Protein AF-A0A538AKN8-F1 (afdb_monomer_lite)

Foldseek 3Di:
DDQDALLVLLLQLLCLLLCLLPVLVVPDDPVSLVSLLCSLVSNLVSLVSNLRNLVFDPVLVVLLVQLSCLQNVLSVQQSVLVVVCVVVDDDPSNVVSCCSRQPVSLQSNVSSNLSSLVSSVNSCPDAHDHDPVSLVSSLCSLLVSLLQSCLQSVNLVVLVVSLVVLVVVCVVPVRSSSVSSNSSSVSSNV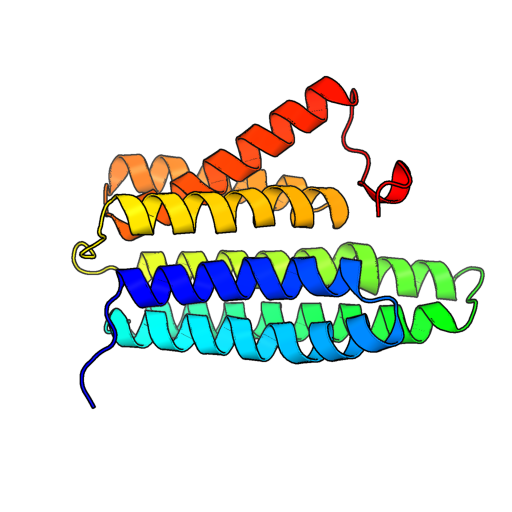SQVVVCVVVVHRHHCVNVVND

Secondary structure (DSSP, 8-state):
-PPPPHHHHHHHHHHHHHHHHHHGGGT-HHHHHHHHHHHHHHHHHHHHHHHHHTT--HHHHHHHHHHHHHHHHHHHHHHHHHHHHTTT--HHHHHHHHIIIIIIIHHHHHHHHHHHHHHHHHH-SS-----HHHHHHHHHHHHHHHHHHHHHTT-HHHHHHHHHHHHHHHHHH--HHHHHHHHHHHHHHHHHHHHHHHHTS---TGGGT--

Structure (mmCIF, N/CA/C/O backbone):
data_AF-A0A538AKN8-F1
#
_entry.id   AF-A0A538AKN8-F1
#
loop_
_atom_site.group_PDB
_atom_site.id
_atom_site.type_symbol
_atom_site.label_atom_id
_atom_site.label_alt_id
_atom_site.label_comp_id
_atom_site.label_asym_id
_atom_site.label_entity_id
_atom_site.label_seq_id
_atom_site.pdbx_PDB_ins_code
_atom_site.Cartn_x
_atom_site.Cartn_y
_atom_site.Cartn_z
_atom_site.occupancy
_atom_site.B_iso_or_equiv
_atom_site.auth_seq_id
_atom_site.auth_comp_id
_atom_site.auth_asym_id
_atom_site.auth_atom_id
_atom_site.pdbx_PDB_model_num
ATOM 1 N N . MET A 1 1 ? -19.190 -19.098 13.844 1.00 57.31 1 MET A N 1
ATOM 2 C CA . MET A 1 1 ? -17.746 -18.782 13.951 1.00 57.31 1 MET A CA 1
ATOM 3 C C . MET A 1 1 ? -17.605 -17.434 14.648 1.00 57.31 1 MET A C 1
ATOM 5 O O . MET A 1 1 ? -18.437 -16.571 14.401 1.00 57.31 1 MET A O 1
ATOM 9 N N . GLY A 1 2 ? -16.649 -17.273 15.569 1.00 74.38 2 GLY A N 1
ATOM 10 C CA . GLY A 1 2 ? -16.423 -15.996 16.265 1.00 74.38 2 GLY A CA 1
ATOM 11 C C . GLY A 1 2 ? -15.857 -14.922 15.329 1.00 74.38 2 GLY A C 1
ATOM 12 O O . GLY A 1 2 ? -15.242 -15.261 14.319 1.00 74.38 2 GLY A O 1
ATOM 13 N N . ARG A 1 3 ? -16.069 -13.637 15.646 1.00 78.62 3 ARG A N 1
ATOM 14 C CA . ARG A 1 3 ? -15.478 -12.528 14.876 1.00 78.62 3 ARG A CA 1
ATOM 15 C C . ARG A 1 3 ? -13.941 -12.559 14.988 1.00 78.62 3 ARG A C 1
ATOM 17 O O . ARG A 1 3 ? -13.443 -12.819 16.086 1.00 78.62 3 ARG A O 1
ATOM 24 N N . PRO A 1 4 ? -13.193 -12.289 13.900 1.00 84.81 4 PRO A N 1
ATOM 25 C CA . PRO A 1 4 ? -11.739 -12.175 13.961 1.00 84.81 4 PRO A CA 1
ATOM 26 C C . PRO A 1 4 ? -11.311 -11.017 14.871 1.00 84.81 4 PRO A C 1
ATOM 28 O O . PRO A 1 4 ? -12.026 -10.025 15.009 1.00 84.81 4 PRO A O 1
ATOM 31 N N . SER A 1 5 ? -10.127 -11.126 15.472 1.00 93.75 5 SER A N 1
ATOM 32 C CA . SER A 1 5 ? -9.526 -10.023 16.230 1.00 93.75 5 SER A CA 1
ATOM 33 C C . SER A 1 5 ? -8.961 -8.973 15.272 1.00 93.75 5 SER A C 1
ATOM 35 O O . SER A 1 5 ? -8.243 -9.340 14.344 1.00 93.75 5 SER A O 1
ATOM 37 N N . THR A 1 6 ? -9.253 -7.687 15.492 1.00 95.50 6 THR A N 1
ATOM 38 C CA . THR A 1 6 ? -8.818 -6.586 14.609 1.00 95.50 6 THR A CA 1
ATOM 39 C C . THR A 1 6 ? -7.299 -6.513 14.466 1.00 95.50 6 THR A C 1
ATOM 41 O O . THR A 1 6 ? -6.801 -6.353 13.360 1.00 95.50 6 THR A O 1
ATOM 44 N N . ASP A 1 7 ? -6.556 -6.674 15.561 1.00 95.75 7 ASP A N 1
ATOM 45 C CA . ASP A 1 7 ? -5.088 -6.659 15.558 1.00 95.75 7 ASP A CA 1
ATOM 46 C C . ASP A 1 7 ? -4.475 -7.826 14.773 1.00 95.75 7 ASP A C 1
ATOM 48 O O . ASP A 1 7 ? -3.552 -7.626 13.990 1.00 95.75 7 ASP A O 1
ATOM 52 N N . ARG A 1 8 ? -5.019 -9.037 14.921 1.00 96.81 8 ARG A N 1
ATOM 53 C CA . ARG A 1 8 ? -4.598 -10.214 14.149 1.00 96.81 8 ARG A CA 1
ATOM 54 C C . ARG A 1 8 ? -4.973 -10.096 12.678 1.00 96.81 8 ARG A C 1
ATOM 56 O O . ARG A 1 8 ? -4.204 -10.540 11.838 1.00 96.81 8 ARG A O 1
ATOM 63 N N . ALA A 1 9 ? -6.135 -9.523 12.370 1.00 97.62 9 ALA A N 1
ATOM 64 C CA . ALA A 1 9 ? -6.560 -9.293 10.994 1.00 97.62 9 ALA A CA 1
ATOM 65 C C . ALA A 1 9 ? -5.691 -8.226 10.308 1.00 97.62 9 ALA A C 1
ATOM 67 O O . ALA A 1 9 ? -5.293 -8.424 9.165 1.00 97.62 9 ALA A O 1
ATOM 68 N N . LEU A 1 10 ? -5.329 -7.151 11.019 1.00 98.44 10 LEU A N 1
ATOM 69 C CA . LEU A 1 10 ? -4.370 -6.155 10.536 1.00 98.44 10 LEU A CA 1
ATOM 70 C C . LEU A 1 10 ? -2.991 -6.776 10.301 1.00 98.44 10 LEU A C 1
ATOM 72 O O . LEU A 1 10 ? -2.414 -6.565 9.240 1.00 98.44 10 LEU A O 1
ATOM 76 N N . LEU A 1 11 ? -2.493 -7.576 11.249 1.00 98.44 11 LEU A N 1
ATOM 77 C CA . LEU A 1 11 ? -1.220 -8.273 11.077 1.00 98.44 11 LEU A CA 1
ATOM 78 C C . LEU A 1 11 ? -1.268 -9.240 9.887 1.00 98.44 11 LEU A C 1
ATOM 80 O O . LEU A 1 11 ? -0.321 -9.291 9.114 1.00 98.44 11 LEU A O 1
ATOM 84 N N . ALA A 1 12 ? -2.355 -9.999 9.726 1.00 98.38 12 ALA A N 1
ATOM 85 C CA . ALA A 1 12 ? -2.516 -10.917 8.601 1.00 98.38 12 ALA A CA 1
ATOM 86 C C . ALA A 1 12 ? -2.528 -10.174 7.258 1.00 98.38 12 ALA A C 1
ATOM 88 O O . ALA A 1 12 ? -1.900 -10.634 6.311 1.00 98.38 12 ALA A O 1
ATOM 89 N N . PHE A 1 13 ? -3.187 -9.014 7.189 1.00 98.75 13 PHE A N 1
ATOM 90 C CA . PHE A 1 13 ? -3.142 -8.140 6.018 1.00 98.75 13 PHE A CA 1
ATOM 91 C C . PHE A 1 13 ? -1.724 -7.618 5.749 1.00 98.75 13 PHE A C 1
ATOM 93 O O . PHE A 1 13 ? -1.230 -7.757 4.637 1.00 98.75 13 PHE A O 1
ATOM 100 N N . ALA A 1 14 ? -1.039 -7.090 6.766 1.00 98.75 14 ALA A N 1
ATOM 101 C CA . ALA A 1 14 ? 0.331 -6.596 6.637 1.00 98.75 14 ALA A CA 1
ATOM 102 C C . ALA A 1 14 ? 1.311 -7.695 6.194 1.00 98.75 14 ALA A C 1
ATOM 104 O O . ALA A 1 14 ? 2.154 -7.465 5.332 1.00 98.75 14 ALA A O 1
ATOM 105 N N . ALA A 1 15 ? 1.169 -8.903 6.743 1.00 98.62 15 ALA A N 1
ATOM 106 C CA . ALA A 1 15 ? 1.965 -10.060 6.360 1.00 98.62 15 ALA A CA 1
ATOM 107 C C . ALA A 1 15 ? 1.652 -10.528 4.933 1.00 98.62 15 ALA A C 1
ATOM 109 O O . ALA A 1 15 ? 2.576 -10.870 4.205 1.00 98.62 15 ALA A O 1
ATOM 110 N N . ALA A 1 16 ? 0.379 -10.523 4.521 1.00 98.31 16 ALA A N 1
ATOM 111 C CA . ALA A 1 16 ? -0.011 -10.829 3.147 1.00 98.31 16 ALA A CA 1
ATOM 112 C C . ALA A 1 16 ? 0.634 -9.846 2.162 1.00 98.31 16 ALA A C 1
ATOM 114 O O . ALA A 1 16 ? 1.261 -10.282 1.206 1.00 98.31 16 ALA A O 1
ATOM 115 N N . VAL A 1 17 ? 0.544 -8.542 2.439 1.00 98.38 17 VAL A N 1
ATOM 116 C CA . VAL A 1 17 ? 1.175 -7.498 1.622 1.00 98.38 17 VAL A CA 1
ATOM 117 C C . VAL A 1 17 ? 2.691 -7.703 1.556 1.00 98.38 17 VAL A C 1
ATOM 119 O O . VAL A 1 17 ? 3.227 -7.813 0.459 1.00 98.38 17 VAL A O 1
ATOM 122 N N . LEU A 1 18 ? 3.373 -7.848 2.695 1.00 97.94 18 LEU A N 1
ATOM 123 C CA . LEU A 1 18 ? 4.826 -8.042 2.717 1.00 97.94 18 LEU A CA 1
ATOM 124 C C . LEU A 1 18 ? 5.253 -9.290 1.934 1.00 97.94 18 LEU A C 1
ATOM 126 O O . LEU A 1 18 ? 6.118 -9.214 1.072 1.00 97.94 18 LEU A O 1
ATOM 130 N N . VAL A 1 19 ? 4.658 -10.447 2.240 1.00 96.50 19 VAL A N 1
ATOM 131 C CA . VAL A 1 19 ? 5.068 -11.726 1.646 1.00 96.50 19 VAL A CA 1
ATOM 132 C C . VAL A 1 19 ? 4.824 -11.720 0.144 1.00 96.50 19 VAL A C 1
ATOM 134 O O . VAL A 1 19 ? 5.726 -12.057 -0.613 1.00 96.50 19 VAL A O 1
ATOM 137 N N . PHE A 1 20 ? 3.635 -11.326 -0.303 1.00 95.62 20 PHE A N 1
ATOM 138 C CA . PHE A 1 20 ? 3.275 -11.487 -1.708 1.00 95.62 20 PHE A CA 1
ATOM 139 C C . PHE A 1 20 ? 3.959 -10.481 -2.637 1.00 95.62 20 PHE A C 1
ATOM 141 O O . PHE A 1 20 ? 4.227 -10.847 -3.768 1.00 95.62 20 PHE A O 1
ATOM 148 N N . HIS A 1 21 ? 4.349 -9.292 -2.163 1.00 94.19 21 HIS A N 1
ATOM 149 C CA . HIS A 1 21 ? 5.117 -8.348 -2.995 1.00 94.19 21 HIS A CA 1
ATOM 150 C C . HIS A 1 21 ? 6.636 -8.563 -2.928 1.00 94.19 21 HIS A C 1
ATOM 152 O O . HIS A 1 21 ? 7.363 -7.975 -3.714 1.00 94.19 21 HIS A O 1
ATOM 158 N N . HIS A 1 22 ? 7.146 -9.337 -1.961 1.00 93.31 22 HIS A N 1
ATOM 159 C CA . HIS A 1 22 ? 8.594 -9.566 -1.821 1.00 93.31 22 HIS A CA 1
ATOM 160 C C . HIS A 1 22 ? 9.023 -10.973 -2.220 1.00 93.31 22 HIS A C 1
ATOM 162 O O . HIS A 1 22 ? 10.193 -11.194 -2.499 1.00 93.31 22 HIS A O 1
ATOM 168 N N . VAL A 1 23 ? 8.128 -11.962 -2.194 1.00 90.31 23 VAL A N 1
ATOM 169 C CA . VAL A 1 23 ? 8.487 -13.319 -2.625 1.00 90.31 23 VAL A CA 1
ATOM 170 C C . VAL A 1 23 ? 8.565 -13.399 -4.149 1.00 90.31 23 VAL A C 1
ATOM 172 O O . VAL A 1 23 ? 9.392 -14.150 -4.658 1.00 90.31 23 VAL A O 1
ATOM 175 N N . THR A 1 24 ? 7.770 -12.613 -4.876 1.00 84.81 24 THR A N 1
ATOM 176 C CA . THR A 1 24 ? 7.762 -12.584 -6.349 1.00 84.81 24 THR A CA 1
ATOM 177 C C . THR A 1 24 ? 9.152 -12.270 -6.894 1.00 84.81 24 THR A C 1
ATOM 179 O O . THR A 1 24 ? 9.730 -13.106 -7.593 1.00 84.81 24 THR A O 1
ATOM 182 N N . SER A 1 25 ? 9.774 -11.193 -6.407 1.00 81.25 25 SER A N 1
ATOM 183 C CA . SER A 1 25 ? 11.147 -10.788 -6.753 1.00 81.25 25 SER A CA 1
ATOM 184 C C . SER A 1 25 ? 12.243 -11.796 -6.369 1.00 81.25 25 SER A C 1
ATOM 186 O O . SER A 1 25 ? 13.371 -11.697 -6.841 1.00 81.25 25 SER A O 1
ATOM 188 N N . LEU A 1 26 ? 11.938 -12.807 -5.547 1.00 84.94 26 LEU A N 1
ATOM 189 C CA . LEU A 1 26 ? 12.895 -13.833 -5.109 1.00 84.94 26 LEU A CA 1
ATOM 190 C C . LEU A 1 26 ? 12.752 -15.173 -5.844 1.00 84.94 26 LEU A C 1
ATOM 192 O O . LEU A 1 26 ? 13.532 -16.092 -5.584 1.00 84.94 26 LEU A O 1
ATOM 196 N N . THR A 1 27 ? 11.747 -15.329 -6.710 1.00 84.50 27 THR A N 1
ATOM 197 C CA . THR A 1 27 ? 11.370 -16.644 -7.265 1.00 84.50 27 THR A CA 1
ATOM 198 C C . THR A 1 27 ? 11.609 -16.806 -8.768 1.00 84.50 27 THR A C 1
ATOM 200 O O . THR A 1 27 ? 11.482 -17.924 -9.272 1.00 84.50 27 THR A O 1
ATOM 203 N N . GLY A 1 28 ? 12.059 -15.748 -9.452 1.00 80.25 28 GLY A N 1
ATOM 204 C CA . GLY A 1 28 ? 12.294 -15.726 -10.900 1.00 80.25 28 GLY A CA 1
ATOM 205 C C . GLY A 1 28 ? 10.997 -15.732 -11.715 1.00 80.25 28 GLY A C 1
ATOM 206 O O . GLY A 1 28 ? 9.945 -16.092 -11.196 1.00 80.25 28 GLY A O 1
ATOM 207 N N . ASP A 1 29 ? 11.085 -15.378 -12.997 1.00 79.38 29 ASP A N 1
ATOM 208 C CA . ASP A 1 29 ? 9.951 -14.948 -13.834 1.00 79.38 29 ASP A CA 1
ATOM 209 C C . ASP A 1 29 ? 8.734 -15.887 -13.757 1.00 79.38 29 ASP A C 1
ATOM 211 O O . ASP A 1 29 ? 7.651 -15.494 -13.340 1.00 79.38 29 ASP A O 1
ATOM 215 N N . THR A 1 30 ? 8.910 -17.184 -14.040 1.00 82.44 30 THR A N 1
ATOM 216 C CA . THR A 1 30 ? 7.768 -18.115 -14.109 1.00 82.44 30 THR A CA 1
ATOM 217 C C . THR A 1 30 ? 7.073 -18.337 -12.766 1.00 82.44 30 THR A C 1
ATOM 219 O O . THR A 1 30 ? 5.859 -18.516 -12.729 1.00 82.44 30 THR A O 1
ATOM 222 N N . ALA A 1 31 ? 7.817 -18.415 -11.660 1.00 86.50 31 ALA A N 1
ATOM 223 C CA . ALA A 1 31 ? 7.203 -18.597 -10.345 1.00 86.50 31 ALA A CA 1
ATOM 224 C C . ALA A 1 31 ? 6.673 -17.265 -9.794 1.00 86.50 31 ALA A C 1
ATOM 226 O O . ALA A 1 31 ? 5.622 -17.274 -9.154 1.00 86.50 31 ALA A O 1
ATOM 227 N N . GLY A 1 32 ? 7.353 -16.157 -10.104 1.00 86.25 32 GLY A N 1
ATOM 228 C CA . GLY A 1 32 ? 6.922 -14.790 -9.835 1.00 86.25 32 GLY A CA 1
ATOM 229 C C . GLY A 1 32 ? 5.539 -14.522 -10.413 1.00 86.25 32 GLY A C 1
ATOM 230 O O . GLY A 1 32 ? 4.632 -14.248 -9.637 1.00 86.25 32 GLY A O 1
ATOM 231 N N . ASP A 1 33 ? 5.329 -14.788 -11.707 1.00 87.50 33 ASP A N 1
ATOM 232 C CA . ASP A 1 33 ? 4.048 -14.576 -12.401 1.00 87.50 33 ASP A CA 1
ATOM 233 C C . ASP A 1 33 ? 2.858 -15.249 -11.697 1.00 87.50 33 ASP A C 1
ATOM 235 O O . ASP A 1 33 ? 1.772 -14.680 -11.561 1.00 87.50 33 ASP A O 1
ATOM 239 N N . TRP A 1 34 ? 3.037 -16.487 -11.220 1.00 91.19 34 TRP A N 1
ATOM 240 C CA . TRP A 1 34 ? 1.979 -17.204 -10.500 1.00 91.19 34 TRP A CA 1
ATOM 241 C C . TRP A 1 34 ? 1.704 -16.616 -9.119 1.00 91.19 34 TRP A C 1
ATOM 243 O O . TRP A 1 34 ? 0.561 -16.656 -8.652 1.00 91.19 34 TRP A O 1
ATOM 253 N N . ILE A 1 35 ? 2.740 -16.119 -8.445 1.00 91.81 35 ILE A N 1
ATOM 254 C CA . ILE A 1 35 ? 2.585 -15.470 -7.146 1.00 91.81 35 ILE A CA 1
ATOM 255 C C . ILE A 1 35 ? 1.938 -14.100 -7.342 1.00 91.81 35 ILE A C 1
ATOM 257 O O . ILE A 1 35 ? 0.978 -13.824 -6.629 1.00 91.81 35 ILE A O 1
ATOM 261 N N . ASP A 1 36 ? 2.349 -13.322 -8.344 1.00 90.69 36 ASP A N 1
ATOM 262 C CA . ASP A 1 36 ? 1.740 -12.042 -8.717 1.00 90.69 36 ASP A CA 1
ATOM 263 C C . ASP A 1 36 ? 0.274 -12.204 -9.103 1.00 90.69 36 ASP A C 1
ATOM 265 O O . ASP A 1 36 ? -0.576 -11.457 -8.622 1.00 90.69 36 ASP A O 1
ATOM 269 N N . LEU A 1 37 ? -0.075 -13.260 -9.844 1.00 93.75 37 LEU A N 1
ATOM 270 C CA . LEU A 1 37 ? -1.473 -13.603 -10.104 1.00 93.75 37 LEU A CA 1
ATOM 271 C C . LEU A 1 37 ? -2.261 -13.845 -8.805 1.00 93.75 37 LEU A C 1
ATOM 273 O O . LEU A 1 37 ? -3.443 -13.507 -8.719 1.00 93.75 37 LEU A O 1
ATOM 277 N N . LEU A 1 38 ? -1.639 -14.453 -7.792 1.00 96.38 38 LEU A N 1
ATOM 278 C CA . LEU A 1 38 ? -2.281 -14.779 -6.518 1.00 96.38 38 LEU A CA 1
ATOM 279 C C . LEU A 1 38 ? -2.329 -13.584 -5.544 1.00 96.38 38 LEU A C 1
ATOM 281 O O . LEU A 1 38 ? -3.267 -13.493 -4.741 1.00 96.38 38 LEU A O 1
ATOM 285 N N . THR A 1 39 ? -1.364 -12.666 -5.628 1.00 96.38 39 THR A N 1
ATOM 286 C CA . THR A 1 39 ? -1.215 -11.459 -4.800 1.00 96.38 39 THR A CA 1
ATOM 287 C C . THR A 1 39 ? -2.526 -10.689 -4.603 1.00 96.38 39 THR A C 1
ATOM 289 O O . THR A 1 39 ? -2.941 -10.534 -3.442 1.00 96.38 39 THR A O 1
ATOM 292 N N . PRO A 1 40 ? -3.255 -10.270 -5.662 1.00 97.56 40 PRO A N 1
ATOM 293 C CA . PRO A 1 40 ? -4.472 -9.486 -5.504 1.00 97.56 40 PRO A CA 1
ATOM 294 C C . PRO A 1 40 ? -5.549 -10.211 -4.694 1.00 97.56 40 PRO A C 1
ATOM 296 O O . PRO A 1 40 ? -6.195 -9.615 -3.829 1.00 97.56 40 PRO A O 1
ATOM 299 N N . PHE A 1 41 ? -5.705 -11.520 -4.895 1.00 97.88 41 PHE A N 1
ATOM 300 C CA . PHE A 1 41 ? -6.713 -12.312 -4.191 1.00 97.88 41 PHE A CA 1
ATOM 301 C C . PHE A 1 41 ? -6.394 -12.472 -2.707 1.00 97.88 41 PHE A C 1
ATOM 303 O O . PHE A 1 41 ? -7.294 -12.378 -1.866 1.00 97.88 41 PHE A O 1
ATOM 310 N N . VAL A 1 42 ? -5.126 -12.703 -2.363 1.00 98.31 42 VAL A N 1
ATOM 311 C CA . VAL A 1 42 ? -4.719 -12.907 -0.968 1.00 98.31 42 VAL A CA 1
ATOM 312 C C . VAL A 1 42 ? -4.801 -11.603 -0.182 1.00 98.31 42 VAL A C 1
ATOM 314 O O . VAL A 1 42 ? -5.357 -11.588 0.920 1.00 98.31 42 VAL A O 1
ATOM 317 N N . VAL A 1 43 ? -4.324 -10.496 -0.754 1.00 98.56 43 VAL A N 1
ATOM 318 C CA . VAL A 1 43 ? -4.355 -9.181 -0.102 1.00 98.56 43 VAL A CA 1
ATOM 319 C C . VAL A 1 43 ? -5.792 -8.672 0.053 1.00 98.56 43 VAL A C 1
ATOM 321 O O . VAL A 1 43 ? -6.180 -8.285 1.158 1.00 98.56 43 VAL A O 1
ATOM 324 N N . VAL A 1 44 ? -6.631 -8.747 -0.990 1.00 98.69 44 VAL A N 1
ATOM 325 C CA . VAL A 1 44 ? -8.053 -8.348 -0.904 1.00 98.69 44 VAL A CA 1
ATOM 326 C C . VAL A 1 44 ? -8.840 -9.279 0.024 1.00 98.69 44 VAL A C 1
ATOM 328 O O . VAL A 1 44 ? -9.701 -8.827 0.789 1.00 98.69 44 VAL A O 1
ATOM 331 N N . GLY A 1 45 ? -8.526 -10.577 0.030 1.00 98.50 45 GLY A N 1
ATOM 332 C CA . GLY A 1 45 ? -9.084 -11.535 0.982 1.00 98.50 45 GLY A CA 1
ATOM 333 C C . GLY A 1 45 ? -8.759 -11.163 2.432 1.00 98.50 45 GLY A C 1
ATOM 334 O O . GLY A 1 45 ? -9.661 -11.085 3.271 1.00 98.50 45 GLY A O 1
ATOM 335 N N . ALA A 1 46 ? -7.495 -10.852 2.730 1.00 98.56 46 ALA A N 1
ATOM 336 C CA . ALA A 1 46 ? -7.071 -10.404 4.056 1.00 98.56 46 ALA A CA 1
ATOM 337 C C . ALA A 1 46 ? -7.708 -9.056 4.447 1.00 98.56 46 ALA A C 1
ATOM 339 O O . ALA A 1 46 ? -8.169 -8.895 5.582 1.00 98.56 46 ALA A O 1
ATOM 340 N N . ALA A 1 47 ? -7.828 -8.120 3.500 1.00 98.62 47 ALA A N 1
ATOM 341 C CA . ALA A 1 47 ? -8.530 -6.852 3.695 1.00 98.62 47 ALA A CA 1
ATOM 342 C C . ALA A 1 47 ? -10.006 -7.068 4.064 1.00 98.62 47 ALA A C 1
ATOM 344 O O . ALA A 1 47 ? -10.529 -6.439 4.988 1.00 98.62 47 ALA A O 1
ATOM 345 N N . SER A 1 48 ? -10.668 -8.016 3.397 1.00 98.38 48 SER A N 1
ATOM 346 C CA . SER A 1 48 ? -12.062 -8.376 3.670 1.00 98.38 48 SER A CA 1
ATOM 347 C C . SER A 1 48 ? -12.239 -8.913 5.093 1.00 98.38 48 SER A C 1
ATOM 349 O O . SER A 1 48 ? -13.178 -8.524 5.790 1.00 98.38 48 SER A O 1
ATOM 351 N N . VAL A 1 49 ? -11.309 -9.748 5.573 1.00 98.12 49 VAL A N 1
ATOM 352 C CA . VAL A 1 49 ? -11.311 -10.248 6.961 1.00 98.12 49 VAL A CA 1
ATOM 353 C C . VAL A 1 49 ? -11.208 -9.097 7.967 1.00 98.12 49 VAL A C 1
ATOM 355 O O . VAL A 1 49 ? -11.939 -9.089 8.962 1.00 98.12 49 VAL A O 1
ATOM 358 N N . LEU A 1 50 ? -10.348 -8.107 7.709 1.00 98.06 50 LEU A N 1
ATOM 359 C CA . LEU A 1 50 ? -10.209 -6.931 8.570 1.00 98.06 50 LEU A CA 1
ATOM 360 C C . LEU A 1 50 ? -11.473 -6.057 8.569 1.00 98.06 50 LEU A C 1
ATOM 362 O O . LEU A 1 50 ? -11.939 -5.660 9.638 1.00 98.06 50 LEU A O 1
ATOM 366 N N . LEU A 1 51 ? -12.087 -5.814 7.409 1.00 97.94 51 LEU A N 1
ATOM 367 C CA . LEU A 1 51 ? -13.346 -5.062 7.310 1.00 97.94 51 LEU A CA 1
ATOM 368 C C . LEU A 1 51 ? -14.497 -5.757 8.052 1.00 97.94 51 LEU A C 1
ATOM 370 O O . LEU A 1 51 ? -15.279 -5.096 8.741 1.00 97.94 51 LEU A O 1
ATOM 374 N N . VAL A 1 52 ? -14.569 -7.090 7.984 1.00 97.12 52 VAL A N 1
ATOM 375 C CA . VAL A 1 52 ? -15.526 -7.888 8.768 1.00 97.12 52 VAL A CA 1
ATOM 376 C C . VAL A 1 52 ? -15.248 -7.766 10.269 1.00 97.12 52 VAL A C 1
ATOM 378 O O . VAL A 1 52 ? -16.184 -7.597 11.054 1.00 97.12 52 VAL A O 1
ATOM 381 N N . ALA A 1 53 ? -13.979 -7.809 10.686 1.00 95.81 53 ALA A N 1
ATOM 382 C CA . ALA A 1 53 ? -13.592 -7.629 12.088 1.00 95.81 53 ALA A CA 1
ATOM 383 C C . ALA A 1 53 ? -13.961 -6.234 12.629 1.00 95.81 53 ALA A C 1
ATOM 385 O O . ALA A 1 53 ? -14.258 -6.091 13.816 1.00 95.81 53 ALA A O 1
ATOM 386 N N . LEU A 1 54 ? -13.971 -5.219 11.761 1.00 96.25 54 LEU A N 1
ATOM 387 C CA . LEU A 1 54 ? -14.314 -3.834 12.091 1.00 96.25 54 LEU A CA 1
ATOM 388 C C . LEU A 1 54 ? -15.817 -3.531 12.067 1.00 96.25 54 LEU A C 1
ATOM 390 O O . LEU A 1 54 ? -16.199 -2.433 12.469 1.00 96.25 54 LEU A O 1
ATOM 394 N N . ASP A 1 55 ? -16.669 -4.469 11.632 1.00 95.81 55 ASP A N 1
ATOM 395 C CA . ASP A 1 55 ? -18.101 -4.204 11.408 1.00 95.81 55 ASP A CA 1
ATOM 396 C C . ASP A 1 55 ? -18.287 -2.979 10.489 1.00 95.81 55 ASP A C 1
ATOM 398 O O . ASP A 1 55 ? -18.978 -2.004 10.819 1.00 95.81 55 ASP A O 1
ATOM 402 N N . ALA A 1 56 ? -17.553 -3.003 9.368 1.00 97.38 56 ALA A N 1
ATOM 403 C CA . ALA A 1 56 ? -17.373 -1.856 8.493 1.00 97.38 56 ALA A CA 1
ATOM 404 C C . ALA A 1 56 ? -18.721 -1.300 7.980 1.00 97.38 56 ALA A C 1
ATOM 406 O O . ALA A 1 56 ? -19.565 -2.055 7.494 1.00 97.38 56 ALA A O 1
ATOM 407 N N . PRO A 1 57 ? -18.943 0.027 8.065 1.00 97.88 57 PRO A N 1
ATOM 408 C CA . PRO A 1 57 ? -20.139 0.664 7.530 1.00 97.88 57 PRO A CA 1
ATOM 409 C C . PRO A 1 57 ? -20.130 0.664 5.994 1.00 97.88 57 PRO A C 1
ATOM 411 O O . PRO A 1 57 ? -19.072 0.594 5.370 1.00 97.88 57 PRO A O 1
ATOM 414 N N . THR A 1 58 ? -21.303 0.855 5.381 1.00 98.19 58 THR A N 1
ATOM 415 C CA . THR A 1 58 ? -21.489 0.856 3.918 1.00 98.19 58 THR A CA 1
ATOM 416 C C . THR A 1 58 ? -20.507 1.760 3.176 1.00 98.19 58 THR A C 1
ATOM 418 O O . THR A 1 58 ? -19.994 1.362 2.139 1.00 98.19 58 THR A O 1
ATOM 421 N N . LEU A 1 59 ? -20.202 2.949 3.712 1.00 98.31 59 LEU A N 1
ATOM 422 C CA . LEU A 1 59 ? -19.237 3.860 3.090 1.00 98.31 59 LEU A CA 1
ATOM 423 C C . LEU A 1 59 ? -17.832 3.244 3.009 1.00 98.31 59 LEU A C 1
ATOM 425 O O . LEU A 1 59 ? -17.203 3.306 1.960 1.00 98.31 59 LEU A O 1
ATOM 429 N N . ALA A 1 60 ? -17.353 2.628 4.092 1.00 98.50 60 ALA A N 1
ATOM 430 C CA . ALA A 1 60 ? -16.041 1.988 4.104 1.00 98.50 60 ALA A CA 1
ATOM 431 C C . ALA A 1 60 ? -16.003 0.777 3.162 1.00 98.50 60 ALA A C 1
ATOM 433 O O . ALA A 1 60 ? -15.009 0.575 2.478 1.00 98.50 60 ALA A O 1
ATOM 434 N N . ILE A 1 61 ? -17.101 0.018 3.072 1.00 98.69 61 ILE A N 1
ATOM 435 C CA . ILE A 1 61 ? -17.234 -1.078 2.103 1.00 98.69 61 ILE A CA 1
ATOM 436 C C . ILE A 1 61 ? -17.214 -0.556 0.663 1.00 98.69 61 ILE A C 1
ATOM 438 O O . ILE A 1 61 ? -16.523 -1.126 -0.170 1.00 98.69 61 ILE A O 1
ATOM 442 N N . ALA A 1 62 ? -17.918 0.537 0.361 1.00 98.75 62 ALA A N 1
ATOM 443 C CA . ALA A 1 62 ? -17.910 1.131 -0.974 1.00 98.75 62 ALA A CA 1
ATOM 444 C C . ALA A 1 62 ? -16.501 1.596 -1.378 1.00 98.75 62 ALA A C 1
ATOM 446 O O . ALA A 1 62 ? -16.048 1.284 -2.476 1.00 98.75 62 ALA A O 1
ATOM 447 N N . VAL A 1 63 ? -15.786 2.271 -0.469 1.00 98.81 63 VAL A N 1
ATOM 448 C CA . VAL A 1 63 ? -14.382 2.660 -0.684 1.00 98.81 63 VAL A CA 1
ATOM 449 C C . VAL A 1 63 ? -13.500 1.426 -0.872 1.00 98.81 63 VAL A C 1
ATOM 451 O O . VAL A 1 63 ? -12.703 1.401 -1.802 1.00 98.81 63 VAL A O 1
ATOM 454 N N . ALA A 1 64 ? -13.677 0.383 -0.055 1.00 98.81 64 ALA A N 1
ATOM 455 C CA . ALA A 1 64 ? -12.924 -0.861 -0.188 1.00 98.81 64 ALA A CA 1
ATOM 456 C C . ALA A 1 64 ? -13.172 -1.569 -1.524 1.00 98.81 64 ALA A C 1
ATOM 458 O O . ALA A 1 64 ? -12.238 -2.126 -2.080 1.00 98.81 64 ALA A O 1
ATOM 459 N N . ILE A 1 65 ? -14.401 -1.548 -2.050 1.00 98.81 65 ILE A N 1
ATOM 460 C CA . ILE A 1 65 ? -14.721 -2.140 -3.356 1.00 98.81 65 ILE A CA 1
ATOM 461 C C . ILE A 1 65 ? -14.002 -1.381 -4.470 1.00 98.81 65 ILE A C 1
ATOM 463 O O . ILE A 1 65 ? -13.357 -2.011 -5.297 1.00 98.81 65 ILE A O 1
ATOM 467 N N . VAL A 1 66 ? -14.071 -0.046 -4.479 1.00 98.81 66 VAL A N 1
ATOM 468 C CA . VAL A 1 66 ? -13.359 0.767 -5.481 1.00 98.81 66 VAL A CA 1
ATOM 469 C C . VAL A 1 66 ? -11.852 0.531 -5.388 1.00 98.81 66 VAL A C 1
ATOM 471 O O . VAL A 1 66 ? -11.207 0.278 -6.397 1.00 98.81 66 VAL A O 1
ATOM 474 N N . ALA A 1 67 ? -11.307 0.541 -4.172 1.00 98.81 67 ALA A N 1
ATOM 475 C CA . ALA A 1 67 ? -9.897 0.278 -3.920 1.00 98.81 67 ALA A CA 1
ATOM 476 C C . ALA A 1 67 ? -9.471 -1.132 -4.360 1.00 98.81 67 ALA A C 1
ATOM 478 O O . ALA A 1 67 ? -8.426 -1.288 -4.977 1.00 98.81 67 ALA A O 1
ATOM 479 N N . ALA A 1 68 ? -10.292 -2.151 -4.096 1.00 98.81 68 ALA A N 1
ATOM 480 C CA . ALA A 1 68 ? -10.037 -3.518 -4.536 1.00 98.81 68 ALA A CA 1
ATOM 481 C C . ALA A 1 68 ? -10.098 -3.654 -6.062 1.00 98.81 68 ALA A C 1
ATOM 483 O O . ALA A 1 68 ? -9.307 -4.406 -6.615 1.00 98.81 68 ALA A O 1
ATOM 484 N N . VAL A 1 69 ? -10.998 -2.932 -6.740 1.00 98.75 69 VAL A N 1
ATOM 485 C CA . VAL A 1 69 ? -11.041 -2.900 -8.210 1.00 98.75 69 VAL A CA 1
ATOM 486 C C . VAL A 1 69 ? -9.747 -2.314 -8.761 1.00 98.75 69 VAL A C 1
ATOM 488 O O . VAL A 1 69 ? -9.108 -2.994 -9.547 1.00 98.75 69 VAL A O 1
ATOM 491 N N . LEU A 1 70 ? -9.320 -1.135 -8.294 1.00 98.69 70 LEU A N 1
ATOM 492 C CA . LEU A 1 70 ? -8.043 -0.534 -8.709 1.00 98.69 70 LEU A CA 1
ATOM 493 C C . LEU A 1 70 ? -6.863 -1.472 -8.424 1.00 98.69 70 LEU A C 1
ATOM 495 O O . LEU A 1 70 ? -6.006 -1.684 -9.268 1.00 98.69 70 LEU A O 1
ATOM 499 N N . TYR A 1 71 ? -6.843 -2.091 -7.242 1.00 98.56 71 TYR A N 1
ATOM 500 C CA . TYR A 1 71 ? -5.769 -2.998 -6.853 1.00 98.56 71 TYR A CA 1
ATOM 501 C C . TYR A 1 71 ? -5.677 -4.228 -7.765 1.00 98.56 71 TYR A C 1
ATOM 503 O O . TYR A 1 71 ? -4.593 -4.591 -8.207 1.00 98.56 71 TYR A O 1
ATOM 511 N N . VAL A 1 72 ? -6.814 -4.868 -8.052 1.00 98.44 72 VAL A N 1
ATOM 512 C CA . VAL A 1 72 ? -6.878 -6.057 -8.914 1.00 98.44 72 VAL A CA 1
ATOM 513 C C . VAL A 1 72 ? -6.615 -5.695 -10.375 1.00 98.44 72 VAL A C 1
ATOM 515 O O . VAL A 1 72 ? -5.913 -6.440 -11.050 1.00 98.44 72 VAL A O 1
ATOM 518 N N . ASP A 1 73 ? -7.168 -4.581 -10.859 1.00 98.38 73 ASP A N 1
ATOM 519 C CA . ASP A 1 73 ? -7.001 -4.131 -12.244 1.00 98.38 73 ASP A CA 1
ATOM 520 C C . ASP A 1 73 ? -5.547 -3.744 -12.523 1.00 98.38 73 ASP A C 1
ATOM 522 O O . ASP A 1 73 ? -4.948 -4.282 -13.450 1.00 98.38 73 ASP A O 1
ATOM 526 N N . GLY A 1 74 ? -4.929 -2.945 -11.646 1.00 97.94 74 GLY A N 1
ATOM 527 C CA . GLY A 1 74 ? -3.517 -2.575 -11.760 1.00 97.94 74 GLY A CA 1
ATOM 528 C C . GLY A 1 74 ? -2.578 -3.788 -11.741 1.00 97.94 74 GLY A C 1
ATOM 529 O O . GLY A 1 74 ? -1.682 -3.873 -12.578 1.00 97.94 74 GLY A O 1
ATOM 530 N N . HIS A 1 75 ? -2.828 -4.778 -10.870 1.00 96.00 75 HIS A N 1
ATOM 531 C CA . HIS A 1 75 ? -2.097 -6.060 -10.883 1.00 96.00 75 HIS A CA 1
ATOM 532 C C . HIS A 1 75 ? -2.332 -6.857 -12.175 1.00 96.00 75 HIS A C 1
ATOM 534 O O . HIS A 1 75 ? -1.405 -7.453 -12.718 1.00 96.00 75 HIS A O 1
ATOM 540 N N . GLY A 1 76 ? -3.559 -6.861 -12.699 1.00 96.75 76 GLY A N 1
ATOM 541 C CA . GLY A 1 76 ? -3.890 -7.525 -13.961 1.00 96.75 76 GLY A CA 1
ATOM 542 C C . GLY A 1 76 ? -3.196 -6.893 -15.170 1.00 96.75 76 GLY A C 1
ATOM 543 O O . GLY A 1 76 ? -2.718 -7.618 -16.048 1.00 96.75 76 GLY A O 1
ATOM 544 N N . ILE A 1 77 ? -3.112 -5.560 -15.203 1.00 96.75 77 ILE A N 1
ATOM 545 C CA . ILE A 1 77 ? -2.367 -4.801 -16.213 1.00 96.75 77 ILE A CA 1
ATOM 546 C C . ILE A 1 77 ? -0.878 -5.130 -16.113 1.00 96.75 77 ILE A C 1
ATOM 548 O O . ILE A 1 77 ? -0.305 -5.531 -17.125 1.00 96.75 77 ILE A O 1
ATOM 552 N N . HIS A 1 78 ? -0.293 -5.024 -14.915 1.00 94.06 78 HIS A N 1
ATOM 553 C CA . HIS A 1 78 ? 1.115 -5.330 -14.640 1.00 94.06 78 HIS A CA 1
ATOM 554 C C . HIS A 1 78 ? 1.485 -6.739 -15.127 1.00 94.06 78 HIS A C 1
ATOM 556 O O . HIS A 1 78 ? 2.288 -6.892 -16.042 1.00 94.06 78 HIS A O 1
ATOM 562 N N . LEU A 1 79 ? 0.782 -7.771 -14.647 1.00 93.31 79 LEU A N 1
ATOM 563 C CA . LEU A 1 79 ? 1.034 -9.164 -15.030 1.00 93.31 79 LEU A CA 1
ATOM 564 C C . LEU A 1 79 ? 0.922 -9.395 -16.548 1.00 93.31 79 LEU A C 1
ATOM 566 O O . LEU A 1 79 ? 1.735 -10.101 -17.150 1.00 93.31 79 LEU A O 1
ATOM 570 N N . SER A 1 80 ? -0.098 -8.807 -17.182 1.00 93.88 80 SER A N 1
ATOM 571 C CA . SER A 1 80 ? -0.312 -8.959 -18.625 1.00 93.88 80 SER A CA 1
ATOM 572 C C . SER A 1 80 ? 0.778 -8.255 -19.434 1.00 93.88 80 SER A C 1
ATOM 574 O O . SER A 1 80 ? 1.238 -8.790 -20.445 1.00 93.88 80 SER A O 1
ATOM 576 N N . ALA A 1 81 ? 1.184 -7.058 -19.010 1.00 92.44 81 ALA A N 1
ATOM 577 C CA . ALA A 1 81 ? 2.214 -6.274 -19.671 1.00 92.44 81 ALA A CA 1
ATOM 578 C C . ALA A 1 81 ? 3.590 -6.932 -19.514 1.00 92.44 81 ALA A C 1
ATOM 580 O O . ALA A 1 81 ? 4.285 -7.090 -20.518 1.00 92.44 81 ALA A O 1
ATOM 581 N N . ASN A 1 82 ? 3.912 -7.430 -18.321 1.00 87.06 82 ASN A N 1
ATOM 582 C CA . ASN A 1 82 ? 5.130 -8.179 -18.041 1.00 87.06 82 ASN A CA 1
ATOM 583 C C . ASN A 1 82 ? 5.232 -9.443 -18.919 1.00 87.06 82 ASN A C 1
ATOM 585 O O . ASN A 1 82 ? 6.198 -9.621 -19.666 1.00 87.06 82 ASN A O 1
ATOM 589 N N . SER A 1 83 ? 4.151 -10.236 -18.979 1.00 87.62 83 SER A N 1
ATOM 590 C CA . SER A 1 83 ? 4.056 -11.418 -19.854 1.00 87.62 83 SER A CA 1
ATOM 591 C C . SER A 1 83 ? 4.308 -11.085 -21.330 1.00 87.62 83 SER A C 1
ATOM 593 O O . SER A 1 83 ? 4.989 -11.825 -22.037 1.00 87.62 83 SER A O 1
ATOM 595 N N . ILE A 1 84 ? 3.766 -9.963 -21.813 1.00 90.12 84 ILE A N 1
ATOM 596 C CA . ILE A 1 84 ? 3.987 -9.468 -23.179 1.00 90.12 84 ILE A CA 1
ATOM 597 C C . ILE A 1 84 ? 5.430 -8.952 -23.356 1.00 90.12 84 ILE A C 1
ATOM 599 O O . ILE A 1 84 ? 6.016 -9.099 -24.430 1.00 90.12 84 ILE A O 1
ATOM 603 N N . GLY A 1 85 ? 6.012 -8.350 -22.317 1.00 86.56 85 GLY A N 1
ATOM 604 C CA . GLY A 1 85 ? 7.374 -7.818 -22.294 1.00 86.56 85 GLY A CA 1
ATOM 605 C C . GLY A 1 85 ? 8.448 -8.880 -22.537 1.00 86.56 85 GLY A C 1
ATOM 606 O O . GLY A 1 85 ? 9.454 -8.586 -23.193 1.00 86.56 85 GLY A O 1
ATOM 607 N N . HIS A 1 86 ? 8.200 -10.124 -22.120 1.00 84.38 86 HIS A N 1
ATOM 608 C CA . HIS A 1 86 ? 9.089 -11.266 -22.356 1.00 84.38 86 HIS A CA 1
ATOM 609 C C . HIS A 1 86 ? 9.280 -11.630 -23.842 1.00 84.38 86 HIS A C 1
ATOM 611 O O . HIS A 1 86 ? 10.269 -12.274 -24.193 1.00 84.38 86 HIS A O 1
ATOM 617 N N . GLU A 1 87 ? 8.427 -11.148 -24.752 1.00 87.94 87 GLU A N 1
ATOM 618 C CA . GLU A 1 87 ? 8.511 -11.411 -26.202 1.00 87.94 87 GLU A CA 1
ATOM 619 C C . GLU A 1 87 ? 9.569 -10.552 -26.938 1.00 87.94 87 GLU A C 1
ATOM 621 O O . GLU A 1 87 ? 9.487 -10.328 -28.149 1.00 87.94 87 GLU A O 1
ATOM 626 N N . ALA A 1 88 ? 10.580 -10.043 -26.221 1.00 85.12 88 ALA A N 1
ATOM 627 C CA . ALA A 1 88 ? 11.694 -9.248 -26.757 1.00 85.12 88 ALA A CA 1
ATOM 628 C C . ALA A 1 88 ? 11.250 -8.053 -27.629 1.00 85.12 88 ALA A C 1
ATOM 630 O O . ALA A 1 88 ? 11.821 -7.768 -28.691 1.00 85.12 88 ALA A O 1
ATOM 631 N N . LEU A 1 89 ? 10.222 -7.337 -27.167 1.00 90.75 89 LEU A N 1
ATOM 632 C CA . LEU A 1 89 ? 9.632 -6.209 -27.881 1.00 90.75 89 LEU A CA 1
ATOM 633 C C . LEU A 1 89 ? 10.645 -5.092 -28.175 1.00 90.75 89 LEU A C 1
ATOM 635 O O . LEU A 1 89 ? 11.566 -4.810 -27.404 1.00 90.75 89 LEU A O 1
ATOM 639 N N . GLN A 1 90 ? 10.428 -4.382 -29.285 1.00 93.62 90 GLN A N 1
ATOM 640 C CA . GLN A 1 90 ? 11.258 -3.252 -29.707 1.00 93.62 90 GLN A CA 1
ATOM 641 C C . GLN A 1 90 ? 10.419 -2.022 -30.062 1.00 93.62 90 GLN A C 1
ATOM 643 O O . GLN A 1 90 ? 9.213 -2.103 -30.303 1.00 93.62 90 GLN A O 1
ATOM 648 N N . GLY A 1 91 ? 11.080 -0.864 -30.115 1.00 94.56 91 GLY A N 1
ATOM 649 C CA . GLY A 1 91 ? 10.483 0.379 -30.593 1.00 94.56 91 GLY A CA 1
ATOM 650 C C . GLY A 1 91 ? 9.275 0.820 -29.767 1.00 94.56 91 GLY A C 1
ATOM 651 O O . GLY A 1 91 ? 9.358 0.966 -28.551 1.00 94.56 91 GLY A O 1
ATOM 652 N N . GLU A 1 92 ? 8.166 1.094 -30.447 1.00 95.44 92 GLU A N 1
ATOM 653 C CA . GLU A 1 92 ? 6.938 1.599 -29.828 1.00 95.44 92 GLU A CA 1
ATOM 654 C C . GLU A 1 92 ? 6.239 0.564 -28.949 1.00 95.44 92 GLU A C 1
ATOM 656 O O . GLU A 1 92 ? 5.809 0.916 -27.856 1.00 95.44 92 GLU A O 1
ATOM 661 N N . ALA A 1 93 ? 6.209 -0.705 -29.368 1.00 94.44 93 ALA A N 1
ATOM 662 C CA . ALA A 1 93 ? 5.594 -1.776 -28.588 1.00 94.44 93 ALA A CA 1
ATOM 663 C C . ALA A 1 93 ? 6.235 -1.886 -27.199 1.00 94.44 93 ALA A C 1
ATOM 665 O O . ALA A 1 93 ? 5.529 -1.866 -26.199 1.00 94.44 93 ALA A O 1
ATOM 666 N N . ARG A 1 94 ? 7.576 -1.865 -27.126 1.00 94.69 94 ARG A N 1
ATOM 667 C CA . ARG A 1 94 ? 8.296 -1.871 -25.844 1.00 94.69 94 ARG A CA 1
ATOM 668 C C . ARG A 1 94 ? 7.934 -0.674 -24.962 1.00 94.69 94 ARG A C 1
ATOM 670 O O . ARG A 1 94 ? 7.764 -0.850 -23.765 1.00 94.69 94 ARG A O 1
ATOM 677 N N . ARG A 1 95 ? 7.821 0.533 -25.532 1.00 95.25 95 ARG A N 1
ATOM 678 C CA . ARG A 1 95 ? 7.468 1.739 -24.758 1.00 95.25 95 ARG A CA 1
ATOM 679 C C . ARG A 1 95 ? 6.043 1.683 -24.220 1.00 95.25 95 ARG A C 1
ATOM 681 O O . ARG A 1 95 ? 5.821 2.076 -23.086 1.00 95.25 95 ARG A O 1
ATOM 688 N N . VAL A 1 96 ? 5.093 1.215 -25.028 1.00 96.00 96 VAL A N 1
ATOM 689 C CA . VAL A 1 96 ? 3.691 1.085 -24.610 1.00 96.00 96 VAL A CA 1
ATOM 690 C C . VAL A 1 96 ? 3.557 0.022 -23.526 1.00 96.00 96 VAL A C 1
ATOM 692 O O . VAL A 1 96 ? 2.904 0.281 -22.522 1.00 96.00 96 VAL A O 1
ATOM 695 N N . THR A 1 97 ? 4.205 -1.133 -23.691 1.00 95.75 97 THR A N 1
ATOM 696 C CA . THR A 1 97 ? 4.227 -2.178 -22.661 1.00 95.75 97 THR A CA 1
ATOM 697 C C . THR A 1 97 ? 4.842 -1.657 -21.368 1.00 95.75 97 THR A C 1
ATOM 699 O O . THR A 1 97 ? 4.192 -1.751 -20.340 1.00 95.75 97 THR A O 1
ATOM 702 N N . HIS A 1 98 ? 6.014 -1.016 -21.429 1.00 94.12 98 HIS A N 1
ATOM 703 C CA . HIS A 1 98 ? 6.652 -0.410 -20.256 1.00 94.12 98 HIS A CA 1
ATOM 704 C C . HIS A 1 98 ? 5.755 0.624 -19.570 1.00 94.12 98 HIS A C 1
ATOM 706 O O . HIS A 1 98 ? 5.672 0.643 -18.355 1.00 94.12 98 HIS A O 1
ATOM 712 N N . PHE A 1 99 ? 5.065 1.486 -20.320 1.00 96.25 99 PHE A N 1
ATOM 713 C CA . PHE A 1 99 ? 4.142 2.452 -19.720 1.00 96.25 99 PHE A CA 1
ATOM 714 C C . PHE A 1 99 ? 3.022 1.758 -18.930 1.00 96.25 99 PHE A C 1
ATOM 716 O O . PHE A 1 99 ? 2.721 2.150 -17.805 1.00 96.25 99 PHE A O 1
ATOM 723 N N . TRP A 1 100 ? 2.392 0.735 -19.511 1.00 97.12 100 TRP A N 1
ATOM 724 C CA . TRP A 1 100 ? 1.317 0.011 -18.832 1.00 97.12 100 TRP A CA 1
ATOM 725 C C . TRP A 1 100 ? 1.821 -0.795 -17.640 1.00 97.12 100 TRP A C 1
ATOM 727 O O . TRP A 1 100 ? 1.133 -0.844 -16.628 1.00 97.12 100 TRP A O 1
ATOM 737 N N . ASP A 1 101 ? 3.004 -1.383 -17.762 1.00 94.38 101 ASP A N 1
ATOM 738 C CA . ASP A 1 101 ? 3.632 -2.198 -16.730 1.00 94.38 101 ASP A CA 1
ATOM 739 C C . ASP A 1 101 ? 4.155 -1.335 -15.570 1.00 94.38 101 ASP A C 1
ATOM 741 O O . ASP A 1 101 ? 3.627 -1.349 -14.457 1.00 94.38 101 ASP A O 1
ATOM 745 N N . GLU A 1 102 ? 5.141 -0.495 -15.881 1.00 93.19 102 GLU A N 1
ATOM 746 C CA . GLU A 1 102 ? 5.986 0.187 -14.907 1.00 93.19 102 GLU A CA 1
ATOM 747 C C . GLU A 1 102 ? 5.383 1.489 -14.387 1.00 93.19 102 GLU A C 1
ATOM 749 O O . GLU A 1 102 ? 5.635 1.861 -13.246 1.00 93.19 102 GLU A O 1
ATOM 754 N N . GLU A 1 103 ? 4.579 2.192 -15.190 1.00 95.38 103 GLU A N 1
ATOM 755 C CA . GLU A 1 103 ? 4.036 3.498 -14.798 1.00 95.38 103 GLU A CA 1
ATOM 756 C C . GLU A 1 103 ? 2.578 3.390 -14.344 1.00 95.38 103 GLU A C 1
ATOM 758 O O . GLU A 1 103 ? 2.244 3.721 -13.203 1.00 95.38 103 GLU A O 1
ATOM 763 N N . TRP A 1 104 ? 1.687 2.946 -15.233 1.00 97.19 104 TRP A N 1
ATOM 764 C CA . TRP A 1 104 ?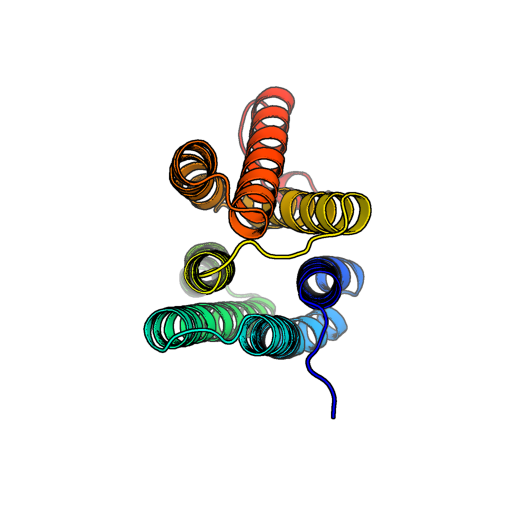 0.254 2.928 -14.949 1.00 97.19 104 TRP A CA 1
ATOM 765 C C . TRP A 1 104 ? -0.137 1.790 -14.008 1.00 97.19 104 TRP A C 1
ATOM 767 O O . TRP A 1 104 ? -0.823 2.049 -13.020 1.00 97.19 104 TRP A O 1
ATOM 777 N N . GLY A 1 105 ? 0.317 0.563 -14.285 1.00 96.69 105 GLY A N 1
ATOM 778 C CA . GLY A 1 105 ? 0.044 -0.614 -13.463 1.00 96.69 105 GLY A CA 1
ATOM 779 C C . GLY A 1 105 ? 0.438 -0.369 -12.010 1.00 96.69 105 GLY A C 1
ATOM 780 O O . GLY A 1 105 ? -0.426 -0.437 -11.133 1.00 96.69 105 GLY A O 1
ATOM 781 N N . HIS A 1 106 ? 1.695 0.031 -11.772 1.00 96.38 106 HIS A N 1
ATOM 782 C CA . HIS A 1 106 ? 2.191 0.421 -10.446 1.00 96.38 106 HIS A CA 1
ATOM 783 C C . HIS A 1 106 ? 1.364 1.518 -9.783 1.00 96.38 106 HIS A C 1
ATOM 785 O O . HIS A 1 106 ? 0.907 1.347 -8.651 1.00 96.38 106 HIS A O 1
ATOM 791 N N . ALA A 1 107 ? 1.127 2.639 -10.468 1.00 97.81 107 ALA A N 1
ATOM 792 C CA . ALA A 1 107 ? 0.350 3.731 -9.888 1.00 97.81 107 ALA A CA 1
ATOM 793 C C . ALA A 1 107 ? -1.065 3.286 -9.486 1.00 97.81 107 ALA A C 1
ATOM 795 O O . ALA A 1 107 ? -1.538 3.624 -8.397 1.00 97.81 107 ALA A O 1
ATOM 796 N N . GLU A 1 108 ? -1.737 2.518 -10.340 1.00 98.44 108 GLU A N 1
ATOM 797 C CA . GLU A 1 108 ? -3.100 2.057 -10.108 1.00 98.44 108 GLU A CA 1
ATOM 798 C C . GLU A 1 108 ? -3.183 1.062 -8.948 1.00 98.44 108 GLU A C 1
ATOM 800 O O . GLU A 1 108 ? -4.011 1.244 -8.044 1.00 98.44 108 GLU A O 1
ATOM 805 N N . TRP A 1 109 ? -2.301 0.058 -8.900 1.00 98.00 109 TRP A N 1
ATOM 806 C CA . TRP A 1 109 ? -2.350 -0.899 -7.802 1.00 98.00 109 TRP A CA 1
ATOM 807 C C . TRP A 1 109 ? -1.871 -0.280 -6.479 1.00 98.00 109 TRP A C 1
ATOM 809 O O . TRP A 1 109 ? -2.476 -0.548 -5.441 1.00 98.00 109 TRP A O 1
ATOM 819 N N . HIS A 1 110 ? -0.903 0.642 -6.466 1.00 98.44 110 HIS A N 1
ATOM 820 C CA . HIS A 1 110 ? -0.556 1.384 -5.244 1.00 98.44 110 HIS A CA 1
ATOM 821 C C . HIS A 1 110 ? -1.726 2.228 -4.723 1.00 98.44 110 HIS A C 1
ATOM 823 O O . HIS A 1 110 ? -2.053 2.180 -3.532 1.00 98.44 110 HIS A O 1
ATOM 829 N N . LEU A 1 111 ? -2.439 2.931 -5.612 1.00 98.56 111 LEU A N 1
ATOM 830 C CA . LEU A 1 111 ? -3.663 3.655 -5.254 1.00 98.56 111 LEU A CA 1
ATOM 831 C C . LEU A 1 111 ? -4.732 2.722 -4.674 1.00 98.56 111 LEU A C 1
ATOM 833 O O . LEU A 1 111 ? -5.378 3.066 -3.679 1.00 98.56 111 LEU A O 1
ATOM 837 N N . GLY A 1 112 ? -4.900 1.535 -5.259 1.00 98.75 112 GLY A N 1
ATOM 838 C CA . GLY A 1 112 ? -5.784 0.499 -4.734 1.00 98.75 112 GLY A CA 1
ATOM 839 C C . GLY A 1 112 ? -5.393 0.058 -3.321 1.00 98.75 112 GLY A C 1
ATOM 840 O O . GLY A 1 112 ? -6.230 0.051 -2.415 1.00 98.75 112 GLY A O 1
ATOM 841 N N . LEU A 1 113 ? -4.111 -0.227 -3.086 1.00 98.81 113 LEU A N 1
ATOM 842 C CA . LEU A 1 113 ? -3.602 -0.629 -1.774 1.00 98.81 113 LEU A CA 1
ATOM 843 C C . LEU A 1 113 ? -3.827 0.465 -0.719 1.00 98.81 113 LEU A C 1
ATOM 845 O O . LEU A 1 113 ? -4.380 0.199 0.352 1.00 98.81 113 LEU A O 1
ATOM 849 N N . PHE A 1 114 ? -3.478 1.714 -1.028 1.00 98.81 114 PHE A N 1
ATOM 850 C CA . PHE A 1 114 ? -3.678 2.848 -0.119 1.00 98.81 114 PHE A CA 1
ATOM 851 C C . PHE A 1 114 ? -5.166 3.131 0.124 1.00 98.81 114 PHE A C 1
ATOM 853 O O . PHE A 1 114 ? -5.573 3.450 1.248 1.00 98.81 114 PHE A O 1
ATOM 860 N N . GLY A 1 115 ? -6.006 2.926 -0.892 1.00 98.88 115 GLY A N 1
ATOM 861 C CA . GLY A 1 115 ? -7.461 2.973 -0.783 1.00 98.88 115 GLY A CA 1
ATOM 862 C C . GLY A 1 115 ? -8.030 1.933 0.191 1.00 98.88 115 GLY A C 1
ATOM 863 O O . GLY A 1 115 ? -8.957 2.243 0.946 1.00 98.88 115 GLY A O 1
ATOM 864 N N . LEU A 1 116 ? -7.456 0.725 0.255 1.00 98.88 116 LEU A N 1
ATOM 865 C CA . LEU A 1 116 ? -7.845 -0.286 1.246 1.00 98.88 116 LEU A CA 1
ATOM 866 C C . LEU A 1 116 ? -7.505 0.176 2.671 1.00 98.88 116 LEU A C 1
ATOM 868 O O . LEU A 1 116 ? -8.347 0.073 3.568 1.00 98.88 116 LEU A O 1
ATOM 872 N N . LEU A 1 117 ? -6.324 0.769 2.884 1.00 98.81 117 LEU A N 1
ATOM 873 C CA . LEU A 1 117 ? -5.959 1.350 4.183 1.00 98.81 117 LEU A CA 1
ATOM 874 C C . LEU A 1 117 ? -6.894 2.501 4.580 1.00 98.81 117 LEU A C 1
ATOM 876 O O . LEU A 1 117 ? -7.303 2.597 5.744 1.00 98.81 117 LEU A O 1
ATOM 880 N N . LEU A 1 118 ? -7.289 3.344 3.622 1.00 98.81 118 LEU A N 1
ATOM 881 C CA . LEU A 1 118 ? -8.303 4.376 3.837 1.00 98.81 118 LEU A CA 1
ATOM 882 C C . LEU A 1 118 ? -9.636 3.756 4.271 1.00 98.81 118 LEU A C 1
ATOM 884 O O . LEU A 1 118 ? -10.232 4.217 5.248 1.00 98.81 118 LEU A O 1
ATOM 888 N N . ALA A 1 119 ? -10.085 2.688 3.609 1.00 98.81 119 ALA A N 1
ATOM 889 C CA . ALA A 1 119 ? -11.309 1.987 3.980 1.00 98.81 119 ALA A CA 1
ATOM 890 C C . ALA A 1 119 ? -11.256 1.448 5.418 1.00 98.81 119 ALA A C 1
ATOM 892 O O . ALA A 1 119 ? -12.223 1.613 6.165 1.00 98.81 119 ALA A O 1
ATOM 893 N N . PHE A 1 120 ? -10.125 0.884 5.855 1.00 98.62 120 PHE A N 1
ATOM 894 C CA . PHE A 1 120 ? 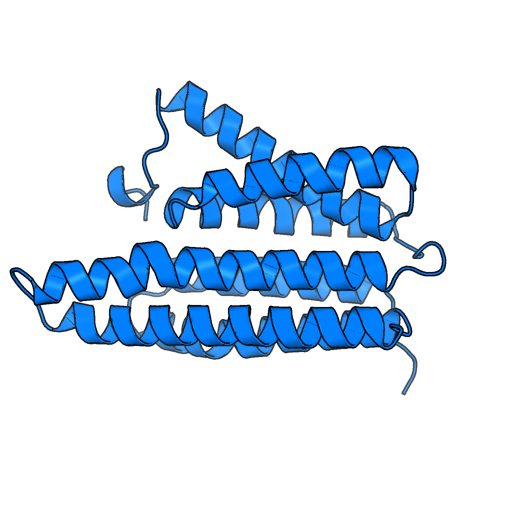-9.945 0.440 7.243 1.00 98.62 120 PHE A CA 1
ATOM 895 C C . PHE A 1 120 ? -10.076 1.604 8.232 1.00 98.62 120 PHE A C 1
ATOM 897 O O . PHE A 1 120 ? -10.792 1.508 9.233 1.00 98.62 120 PHE A O 1
ATOM 904 N N . CYS A 1 121 ? -9.451 2.739 7.922 1.00 98.44 121 CYS A N 1
ATOM 905 C CA . CYS A 1 121 ? -9.520 3.941 8.749 1.00 98.44 121 CYS A CA 1
ATOM 906 C C . CYS A 1 121 ? -10.936 4.537 8.793 1.00 98.44 121 CYS A C 1
ATOM 908 O O . CYS A 1 121 ? -11.371 5.045 9.830 1.00 98.44 121 CYS A O 1
ATOM 910 N N . LEU A 1 122 ? -11.694 4.474 7.697 1.00 98.31 122 LEU A N 1
ATOM 911 C CA . LEU A 1 122 ? -13.107 4.867 7.669 1.00 98.31 122 LEU A CA 1
ATOM 912 C C . LEU A 1 122 ? -13.998 3.872 8.430 1.00 98.31 122 LEU A C 1
ATOM 914 O O . LEU A 1 122 ? -15.000 4.273 9.026 1.00 98.31 122 LEU A O 1
ATOM 918 N N . ALA A 1 123 ? -13.623 2.591 8.458 1.00 98.19 123 ALA A N 1
ATOM 919 C CA . ALA A 1 123 ? -14.346 1.553 9.181 1.00 98.19 123 ALA A CA 1
ATOM 920 C C . ALA A 1 123 ? -14.181 1.636 10.708 1.00 98.19 123 ALA A C 1
ATOM 922 O O . ALA A 1 123 ? -15.073 1.195 11.436 1.00 98.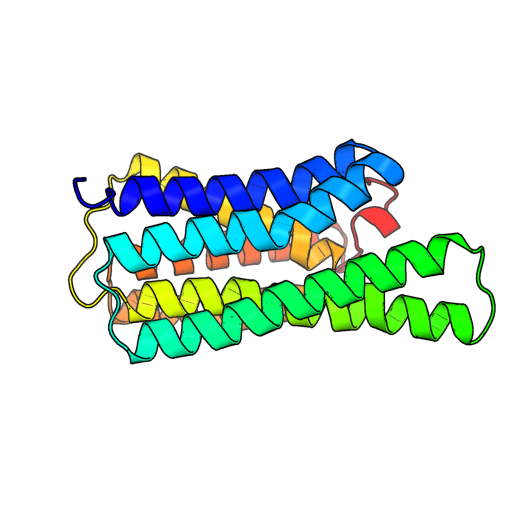19 123 ALA A O 1
ATOM 923 N N . GLU A 1 124 ? -13.105 2.251 11.212 1.00 97.25 124 GLU A N 1
ATOM 924 C CA . GLU A 1 124 ? -12.846 2.433 12.647 1.00 97.25 124 GLU A CA 1
ATOM 925 C C . GLU A 1 124 ? -13.802 3.458 13.305 1.00 97.25 124 GLU A C 1
ATOM 927 O O . GLU A 1 124 ? -13.421 4.566 13.693 1.00 97.25 124 GLU A O 1
ATOM 932 N N . ARG A 1 125 ? -15.083 3.100 13.456 1.00 92.44 125 ARG A N 1
ATOM 933 C CA . ARG A 1 125 ? -16.097 3.943 14.127 1.00 92.44 125 ARG A CA 1
ATOM 934 C C . ARG A 1 125 ? -15.950 3.974 15.650 1.00 92.44 125 ARG A C 1
ATOM 936 O O . ARG A 1 125 ? -16.472 4.871 16.306 1.00 92.44 125 ARG A O 1
ATOM 943 N N . ARG A 1 126 ? -15.271 2.979 16.220 1.00 90.56 126 ARG A N 1
ATOM 944 C CA . ARG A 1 126 ? -14.884 2.894 17.635 1.00 90.56 126 ARG A CA 1
ATOM 945 C C . ARG A 1 126 ? -13.392 2.575 17.693 1.00 90.56 126 ARG A C 1
ATOM 947 O O . ARG A 1 126 ? -12.946 1.845 16.811 1.00 90.56 126 ARG A O 1
ATOM 954 N N . PRO A 1 127 ? -12.648 3.058 18.705 1.00 93.06 127 PRO A N 1
ATOM 955 C CA . PRO A 1 127 ? -11.219 2.783 18.811 1.00 93.06 127 PRO A CA 1
ATOM 956 C C . PRO A 1 127 ? -10.931 1.282 18.730 1.00 93.06 127 PRO A C 1
ATOM 958 O O . PRO A 1 127 ? -11.437 0.504 19.548 1.00 93.06 127 PRO A O 1
ATOM 961 N N . ALA A 1 128 ? -10.143 0.880 17.735 1.00 93.81 128 ALA A N 1
ATOM 962 C CA . ALA A 1 128 ? -9.728 -0.500 17.573 1.00 93.81 128 ALA A CA 1
ATOM 963 C C . ALA A 1 128 ? -8.873 -0.928 18.771 1.00 93.81 128 ALA A C 1
ATOM 965 O O . ALA A 1 128 ? -8.047 -0.172 19.286 1.00 93.81 128 ALA A O 1
ATOM 966 N N . ARG A 1 129 ? -9.057 -2.170 19.225 1.00 93.94 129 ARG A N 1
ATOM 967 C CA . ARG A 1 129 ? -8.191 -2.755 20.250 1.00 93.94 129 ARG A CA 1
ATOM 968 C C . ARG A 1 129 ? -6.978 -3.354 19.561 1.00 93.94 129 ARG A C 1
ATOM 970 O O . ARG A 1 129 ? -7.075 -4.438 18.995 1.00 93.94 129 ARG A O 1
ATOM 977 N N . LEU A 1 130 ? -5.866 -2.629 19.609 1.00 96.12 130 LEU A N 1
ATOM 978 C CA . LEU A 1 130 ? -4.595 -3.074 19.057 1.00 96.12 130 LEU A CA 1
ATOM 979 C C . LEU A 1 130 ? -3.618 -3.388 20.184 1.00 96.12 130 LEU A C 1
ATOM 981 O O . LEU A 1 130 ? -3.337 -2.530 21.021 1.00 96.12 130 LEU A O 1
ATOM 985 N N . GLN A 1 131 ? -3.084 -4.609 20.212 1.00 96.94 131 GLN A N 1
ATOM 986 C CA . GLN A 1 131 ? -1.925 -4.887 21.055 1.00 96.94 131 GLN A CA 1
ATOM 987 C C . GLN A 1 131 ? -0.715 -4.105 20.517 1.00 96.94 131 GLN A C 1
ATOM 989 O O . GLN A 1 131 ? -0.438 -4.203 19.320 1.00 96.94 131 GLN A O 1
ATOM 994 N N . PRO A 1 132 ? 0.031 -3.360 21.359 1.00 97.25 132 PRO A N 1
ATOM 995 C CA . PRO A 1 132 ? 1.087 -2.463 20.883 1.00 97.25 132 PRO A CA 1
ATOM 996 C C . PRO A 1 132 ? 2.135 -3.138 19.994 1.00 97.25 132 PRO A C 1
ATOM 998 O O . PRO A 1 132 ? 2.491 -2.604 18.951 1.00 97.25 132 PRO A O 1
ATOM 1001 N N . TRP A 1 133 ? 2.589 -4.338 20.360 1.00 97.75 133 TRP A N 1
ATOM 1002 C CA . TRP A 1 133 ? 3.606 -5.057 19.591 1.00 97.75 133 TRP A CA 1
ATOM 1003 C C . TRP A 1 133 ? 3.085 -5.554 18.230 1.00 97.75 133 TRP A C 1
ATOM 1005 O O . TRP A 1 133 ? 3.823 -5.506 17.252 1.00 97.75 133 TRP A O 1
ATOM 1015 N N . LEU A 1 134 ? 1.810 -5.965 18.138 1.00 97.94 134 LEU A N 1
ATOM 1016 C CA . LEU A 1 134 ? 1.169 -6.335 16.867 1.00 97.94 134 LEU A CA 1
ATOM 1017 C C . LEU A 1 134 ? 0.995 -5.119 15.956 1.00 97.94 134 LEU A C 1
ATOM 1019 O O . LEU A 1 134 ? 1.197 -5.222 14.747 1.00 97.94 134 LEU A O 1
ATOM 1023 N N . ALA A 1 135 ? 0.645 -3.966 16.534 1.00 97.94 135 ALA A N 1
ATOM 1024 C CA . ALA A 1 135 ? 0.555 -2.711 15.797 1.00 97.94 135 ALA A CA 1
ATOM 1025 C C . ALA A 1 135 ? 1.924 -2.299 15.244 1.00 97.94 135 ALA A C 1
ATOM 1027 O O . ALA A 1 135 ? 2.030 -2.031 14.054 1.00 97.94 135 ALA A O 1
ATOM 1028 N N . VAL A 1 136 ? 2.975 -2.321 16.074 1.00 98.56 136 VAL A N 1
ATOM 1029 C CA . VAL A 1 136 ? 4.353 -2.025 15.642 1.00 98.56 136 VAL A CA 1
ATOM 1030 C C . VAL A 1 136 ? 4.804 -2.985 14.545 1.00 98.56 136 VAL A C 1
ATOM 1032 O O . VAL A 1 136 ? 5.338 -2.537 13.538 1.00 98.56 136 VAL A O 1
ATOM 1035 N N . LEU A 1 137 ? 4.547 -4.288 14.692 1.00 98.62 137 LEU A N 1
ATOM 1036 C CA . LEU A 1 137 ? 4.907 -5.266 13.667 1.00 98.62 137 LEU A CA 1
ATOM 1037 C C . LEU A 1 137 ? 4.186 -4.986 12.340 1.00 98.62 137 LEU A C 1
ATOM 1039 O O . LEU A 1 137 ? 4.824 -4.977 11.294 1.00 98.62 137 LEU A O 1
ATOM 1043 N N . SER A 1 138 ? 2.886 -4.683 12.389 1.00 98.69 138 SER A N 1
ATOM 1044 C CA . SER A 1 138 ? 2.105 -4.329 11.195 1.00 98.69 138 SER A CA 1
ATOM 1045 C C . SER A 1 138 ? 2.620 -3.043 10.536 1.00 98.69 138 SER A C 1
ATOM 1047 O O . SER A 1 138 ? 2.718 -2.983 9.316 1.00 98.69 138 SER A O 1
ATOM 1049 N N . VAL A 1 139 ? 2.985 -2.036 11.340 1.00 98.81 139 VAL A N 1
ATOM 1050 C CA . VAL A 1 139 ? 3.584 -0.772 10.879 1.00 98.81 139 VAL A CA 1
ATOM 1051 C C . VAL A 1 139 ? 4.904 -1.017 10.161 1.00 98.81 139 VAL A C 1
ATOM 1053 O O . VAL A 1 139 ? 5.108 -0.470 9.086 1.00 98.81 139 VAL A O 1
ATOM 1056 N N . VAL A 1 140 ? 5.785 -1.840 10.734 1.00 98.81 140 VAL A N 1
ATOM 1057 C CA . VAL A 1 140 ? 7.088 -2.150 10.133 1.00 98.81 140 VAL A CA 1
ATOM 1058 C C . VAL A 1 140 ? 6.915 -2.924 8.830 1.00 98.81 140 VAL A C 1
ATOM 1060 O O . VAL A 1 140 ? 7.530 -2.557 7.838 1.00 98.81 140 VAL A O 1
ATOM 1063 N N . MET A 1 141 ? 6.056 -3.949 8.809 1.00 98.81 141 MET A N 1
ATOM 1064 C CA . MET A 1 141 ? 5.785 -4.737 7.600 1.00 98.81 141 MET A CA 1
ATOM 1065 C C . MET A 1 141 ? 5.239 -3.862 6.468 1.00 98.81 141 MET A C 1
ATOM 1067 O O . MET A 1 141 ? 5.763 -3.902 5.359 1.00 98.81 141 MET A O 1
ATOM 1071 N N . LEU A 1 142 ? 4.218 -3.047 6.751 1.00 98.81 142 LEU A N 1
ATOM 1072 C CA . LEU A 1 142 ? 3.611 -2.172 5.750 1.00 98.81 142 LEU A CA 1
ATOM 1073 C C . LEU A 1 142 ? 4.557 -1.049 5.328 1.00 98.81 142 LEU A C 1
ATOM 1075 O O . LEU A 1 142 ? 4.760 -0.876 4.140 1.00 98.81 142 LEU A O 1
ATOM 1079 N N . GLY A 1 143 ? 5.179 -0.333 6.268 1.00 98.81 143 GLY A N 1
ATOM 1080 C CA . GLY A 1 143 ? 6.066 0.787 5.942 1.00 98.81 143 GLY A CA 1
ATOM 1081 C C . GLY A 1 143 ? 7.327 0.361 5.189 1.00 98.81 143 GLY A C 1
ATOM 1082 O O . GLY A 1 143 ? 7.770 1.072 4.294 1.00 98.81 143 GLY A O 1
ATOM 1083 N N . TRP A 1 144 ? 7.880 -0.819 5.497 1.00 98.69 144 TRP A N 1
ATOM 1084 C CA . TRP A 1 144 ? 8.945 -1.414 4.684 1.00 98.69 144 TRP A CA 1
ATOM 1085 C C . TRP A 1 144 ? 8.451 -1.771 3.279 1.00 98.69 144 TRP A C 1
ATOM 1087 O O . TRP A 1 144 ? 9.145 -1.512 2.296 1.00 98.69 144 TRP A O 1
ATOM 1097 N N . THR A 1 145 ? 7.245 -2.338 3.184 1.00 98.56 145 THR A N 1
ATOM 1098 C CA . THR A 1 145 ? 6.659 -2.682 1.887 1.00 98.56 145 THR A CA 1
ATOM 1099 C C . THR A 1 145 ? 6.419 -1.430 1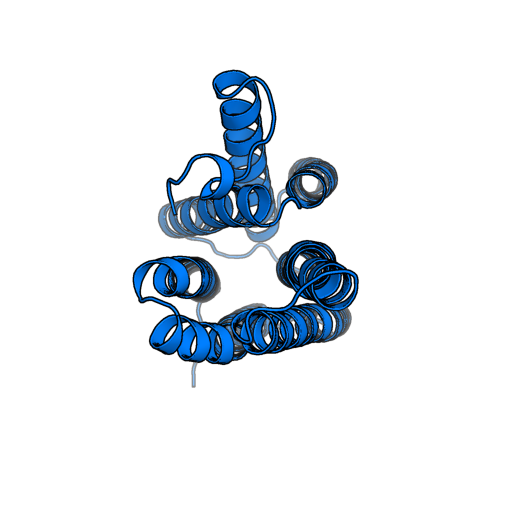.053 1.00 98.56 145 THR A C 1
ATOM 1101 O O . THR A 1 145 ? 6.889 -1.402 -0.067 1.00 98.56 145 THR A O 1
ATOM 1104 N N . PHE A 1 146 ? 5.809 -0.376 1.602 1.00 98.69 146 PHE A N 1
ATOM 1105 C CA . PHE A 1 146 ? 5.591 0.897 0.902 1.00 98.69 146 PHE A CA 1
ATOM 1106 C C . PHE A 1 146 ? 6.905 1.500 0.412 1.00 98.69 146 PHE A C 1
ATOM 1108 O O . PHE A 1 146 ? 7.052 1.789 -0.765 1.00 98.69 146 PHE A O 1
ATOM 1115 N N . PHE A 1 147 ? 7.926 1.567 1.273 1.00 98.62 147 PHE A N 1
ATOM 1116 C CA . PHE A 1 147 ? 9.249 2.024 0.848 1.00 98.62 147 PHE A CA 1
ATOM 1117 C C . PHE A 1 147 ? 9.780 1.259 -0.373 1.00 98.62 147 PHE A C 1
ATOM 1119 O O . PHE A 1 147 ? 10.238 1.877 -1.330 1.00 98.62 147 PHE A O 1
ATOM 1126 N N . THR A 1 148 ? 9.742 -0.071 -0.331 1.00 97.88 148 THR A N 1
ATOM 1127 C CA . THR A 1 148 ? 10.345 -0.896 -1.382 1.00 97.88 148 THR A CA 1
ATOM 1128 C C . THR A 1 148 ? 9.536 -0.865 -2.676 1.00 97.88 148 THR A C 1
ATOM 1130 O O . THR A 1 148 ? 10.104 -0.622 -3.736 1.00 97.88 148 THR A O 1
ATOM 1133 N N . ILE A 1 149 ? 8.217 -1.034 -2.601 1.00 96.81 149 ILE A N 1
ATOM 1134 C CA . ILE A 1 149 ? 7.358 -1.055 -3.790 1.00 96.81 149 ILE A CA 1
ATOM 1135 C C . ILE A 1 149 ? 7.253 0.320 -4.450 1.00 96.81 149 ILE A C 1
ATOM 1137 O O . ILE A 1 149 ? 7.230 0.399 -5.671 1.00 96.81 149 ILE A O 1
ATOM 1141 N N . ASP A 1 150 ? 7.242 1.412 -3.677 1.00 97.94 150 ASP A N 1
ATOM 1142 C CA . ASP A 1 150 ? 7.074 2.748 -4.248 1.00 97.94 150 ASP A CA 1
ATOM 1143 C C . ASP A 1 150 ? 8.365 3.312 -4.839 1.00 97.94 150 ASP A C 1
ATOM 1145 O O . ASP A 1 150 ? 8.323 4.122 -5.770 1.00 97.94 150 ASP A O 1
ATOM 1149 N N . VAL A 1 151 ? 9.521 2.921 -4.293 1.00 97.88 151 VAL A N 1
ATOM 1150 C CA . VAL A 1 151 ? 10.808 3.233 -4.920 1.00 97.88 151 VAL A CA 1
ATOM 1151 C C . VAL A 1 151 ? 10.959 2.431 -6.202 1.00 97.88 151 VAL A C 1
ATOM 1153 O O . VAL A 1 151 ? 11.274 3.037 -7.222 1.00 97.88 151 VAL A O 1
ATOM 1156 N N . GLU A 1 152 ? 10.687 1.123 -6.175 1.00 95.88 152 GLU A N 1
ATOM 1157 C CA . GLU A 1 152 ? 10.810 0.280 -7.368 1.00 95.88 152 GLU A CA 1
ATOM 1158 C C . GLU A 1 152 ? 9.806 0.671 -8.453 1.00 95.88 152 GLU A C 1
ATOM 1160 O O . GLU A 1 152 ? 10.199 0.964 -9.572 1.00 95.88 152 GLU A O 1
ATOM 1165 N N . GLY A 1 153 ? 8.527 0.816 -8.111 1.00 94.56 153 GLY A N 1
ATOM 1166 C CA . GLY A 1 153 ? 7.479 1.203 -9.059 1.00 94.56 153 GLY A CA 1
ATOM 1167 C C . GLY A 1 153 ? 7.495 2.682 -9.461 1.00 94.56 153 GLY A C 1
ATOM 1168 O O . GLY A 1 153 ? 6.597 3.138 -10.160 1.00 94.56 153 GLY A O 1
ATOM 1169 N N . GLY A 1 154 ? 8.456 3.488 -8.989 1.00 96.50 154 GLY A N 1
ATOM 1170 C CA . GLY A 1 154 ? 8.540 4.916 -9.331 1.00 96.50 154 GLY A CA 1
ATOM 1171 C C . GLY A 1 154 ? 7.371 5.776 -8.815 1.00 96.50 154 GLY A C 1
ATOM 1172 O O . GLY A 1 154 ? 7.152 6.898 -9.282 1.00 96.50 154 GLY A O 1
ATOM 1173 N N . THR A 1 155 ? 6.622 5.288 -7.829 1.00 97.88 155 THR A N 1
ATOM 1174 C CA . THR A 1 155 ? 5.411 5.912 -7.271 1.00 97.88 155 THR A CA 1
ATOM 1175 C C . THR A 1 155 ? 5.617 6.550 -5.903 1.00 97.88 155 THR A C 1
ATOM 1177 O O . THR A 1 155 ? 4.645 6.945 -5.265 1.00 97.88 155 THR A O 1
ATOM 1180 N N . TRP A 1 156 ? 6.857 6.743 -5.450 1.00 98.06 156 TRP A N 1
ATOM 1181 C CA . TRP A 1 156 ? 7.196 7.395 -4.172 1.00 98.06 156 TRP A CA 1
ATOM 1182 C C . TRP A 1 156 ? 6.416 8.691 -3.885 1.00 98.06 156 TRP A C 1
ATOM 1184 O O . TRP A 1 156 ? 6.147 9.026 -2.732 1.00 98.06 156 TRP A O 1
ATOM 1194 N N . TRP A 1 157 ? 6.012 9.438 -4.914 1.00 97.69 157 TRP A N 1
ATOM 1195 C CA . TRP A 1 157 ? 5.203 10.647 -4.765 1.00 97.69 157 TRP A CA 1
ATOM 1196 C C . TRP A 1 157 ? 3.782 10.363 -4.241 1.00 97.69 157 TRP A C 1
ATOM 1198 O O . TRP A 1 157 ? 3.242 11.192 -3.502 1.00 97.69 157 TRP A O 1
ATOM 1208 N N . LEU A 1 158 ? 3.191 9.203 -4.559 1.00 97.94 158 LEU A N 1
ATOM 1209 C CA . LEU A 1 158 ? 1.918 8.736 -3.997 1.00 97.94 158 LEU A CA 1
ATOM 1210 C C . LEU A 1 158 ? 2.048 8.454 -2.500 1.00 97.94 158 LEU A C 1
ATOM 1212 O O . LEU A 1 158 ? 1.191 8.890 -1.727 1.00 97.94 158 LEU A O 1
ATOM 1216 N N . GLU A 1 159 ? 3.128 7.795 -2.078 1.00 98.50 159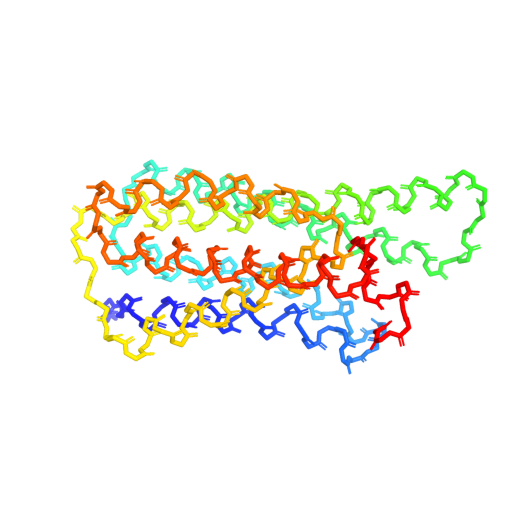 GLU A N 1
ATOM 1217 C CA . GLU A 1 159 ? 3.420 7.522 -0.665 1.00 98.50 159 GLU A CA 1
ATOM 1218 C C . GLU A 1 159 ? 3.569 8.824 0.134 1.00 98.50 159 GLU A C 1
ATOM 1220 O O . GLU A 1 159 ? 2.968 8.998 1.201 1.00 98.50 159 GLU A O 1
ATOM 1225 N N . LEU A 1 160 ? 4.301 9.806 -0.408 1.00 98.56 160 LEU A N 1
ATOM 1226 C CA . LEU A 1 160 ? 4.466 11.116 0.230 1.00 98.56 160 LEU A CA 1
ATOM 1227 C C . LEU A 1 160 ? 3.142 11.888 0.321 1.00 98.56 160 LEU A C 1
ATOM 1229 O O . LEU A 1 160 ? 2.835 12.464 1.370 1.00 98.56 160 LEU A O 1
ATOM 1233 N N . ALA A 1 161 ? 2.338 11.888 -0.747 1.00 98.62 161 ALA A N 1
ATOM 1234 C CA . ALA A 1 161 ? 1.024 12.528 -0.751 1.00 98.62 161 ALA A CA 1
ATOM 1235 C C . ALA A 1 161 ? 0.075 11.871 0.265 1.00 98.62 161 ALA A C 1
ATOM 1237 O O . ALA A 1 161 ? -0.617 12.560 1.022 1.00 98.62 161 ALA A O 1
ATOM 1238 N N . THR A 1 162 ? 0.088 10.540 0.336 1.00 98.56 162 THR A N 1
ATOM 1239 C CA . THR A 1 162 ? -0.740 9.771 1.270 1.00 98.56 162 THR A CA 1
ATOM 1240 C C . THR A 1 162 ? -0.293 9.995 2.711 1.00 98.56 162 THR A C 1
ATOM 1242 O O . THR A 1 162 ? -1.128 10.251 3.581 1.00 98.56 162 THR A O 1
ATOM 1245 N N . THR A 1 163 ? 1.016 10.038 2.968 1.00 98.75 163 THR A N 1
ATOM 1246 C CA . THR A 1 163 ? 1.584 10.405 4.274 1.00 98.75 163 THR A CA 1
ATOM 1247 C C . THR A 1 163 ? 1.135 11.800 4.709 1.00 98.75 163 THR A C 1
ATOM 1249 O O . THR A 1 163 ? 0.681 11.981 5.844 1.00 98.75 163 THR A O 1
ATOM 1252 N N . ALA A 1 164 ? 1.197 12.783 3.805 1.00 98.56 164 ALA A N 1
ATOM 1253 C CA . ALA A 1 164 ? 0.774 14.157 4.071 1.00 98.56 164 ALA A CA 1
ATOM 1254 C C . ALA A 1 164 ? -0.727 14.274 4.395 1.00 98.56 164 ALA A C 1
ATOM 1256 O O . ALA A 1 164 ? -1.123 15.191 5.115 1.00 98.56 164 ALA A O 1
ATOM 1257 N N . LEU A 1 165 ? -1.558 13.342 3.918 1.00 98.38 165 LEU A N 1
ATOM 1258 C CA . LEU A 1 165 ? -2.980 13.261 4.253 1.00 98.38 165 LEU A CA 1
ATOM 1259 C C . LEU A 1 165 ? -3.228 12.527 5.582 1.00 98.38 165 LEU A C 1
ATOM 1261 O O . LEU A 1 165 ? -3.956 13.016 6.452 1.00 98.38 165 LEU A O 1
ATOM 1265 N N . PHE A 1 166 ? -2.640 11.342 5.746 1.00 98.56 166 PHE A N 1
ATOM 1266 C CA . PHE A 1 166 ? -2.916 10.456 6.877 1.00 98.56 166 PHE A CA 1
ATOM 1267 C C . PHE A 1 166 ? -2.326 10.972 8.184 1.00 98.56 166 PHE A C 1
ATOM 1269 O O . PHE A 1 166 ? -2.967 10.840 9.229 1.00 98.56 166 PHE A O 1
ATOM 1276 N N . LEU A 1 167 ? -1.136 11.577 8.155 1.00 98.44 167 LEU A N 1
ATOM 1277 C CA . LEU A 1 167 ? -0.458 12.006 9.374 1.00 98.44 167 LEU A CA 1
ATOM 1278 C C . LEU A 1 167 ? -1.229 13.122 10.108 1.00 98.44 167 LEU A C 1
ATOM 1280 O O . LEU A 1 167 ? -1.537 12.935 11.290 1.00 98.44 167 LEU A O 1
ATOM 1284 N N . PRO A 1 168 ? -1.658 14.229 9.463 1.00 98.69 168 PRO A N 1
ATOM 1285 C CA . PRO A 1 168 ? -2.511 15.223 10.117 1.00 98.69 168 PRO A CA 1
ATOM 1286 C C . PRO A 1 168 ? -3.845 14.639 10.595 1.00 98.69 168 PRO A C 1
ATOM 1288 O O . PRO A 1 168 ? -4.300 14.956 11.698 1.00 98.69 168 PRO A O 1
ATOM 1291 N N . TRP A 1 169 ? -4.456 13.745 9.807 1.00 98.44 169 TRP A N 1
ATOM 1292 C CA . TRP A 1 169 ? -5.705 13.091 10.193 1.00 98.44 169 TRP A CA 1
ATOM 1293 C C . TRP A 1 169 ? -5.536 12.240 11.458 1.00 98.44 169 TRP A C 1
ATOM 1295 O O . TRP A 1 169 ? -6.362 12.319 12.372 1.00 98.44 169 TRP A O 1
ATOM 1305 N N . ALA A 1 170 ? -4.447 11.478 11.557 1.00 98.25 170 ALA A N 1
ATOM 1306 C CA . ALA A 1 170 ? -4.120 10.668 12.723 1.00 98.25 170 ALA A CA 1
ATOM 1307 C C . ALA A 1 170 ? -3.832 11.522 13.962 1.00 98.25 170 ALA A C 1
ATOM 1309 O O . ALA A 1 170 ? -4.310 11.197 15.050 1.00 98.25 170 ALA A O 1
ATOM 1310 N N . LEU A 1 171 ? -3.119 12.641 13.808 1.00 98.12 171 LEU A N 1
ATOM 1311 C CA . LEU A 1 171 ? -2.841 13.573 14.905 1.00 98.12 171 LEU A CA 1
ATOM 1312 C C . LEU A 1 171 ? -4.121 14.207 15.470 1.00 98.12 171 LEU A C 1
ATOM 1314 O O . LEU A 1 171 ? -4.226 14.394 16.688 1.00 98.12 171 LEU A O 1
ATOM 1318 N N . ALA A 1 172 ? -5.090 14.500 14.597 1.00 98.12 172 ALA A N 1
ATOM 1319 C CA . ALA A 1 172 ? -6.374 15.084 14.967 1.00 98.12 172 ALA A CA 1
ATOM 1320 C C . ALA A 1 172 ? -7.339 14.056 15.581 1.00 98.12 172 ALA A C 1
ATOM 1322 O O . ALA A 1 172 ? -7.899 14.293 16.649 1.00 98.12 172 ALA A O 1
ATOM 1323 N N . ALA A 1 173 ? -7.535 12.909 14.925 1.00 97.25 173 ALA A N 1
ATOM 1324 C CA . ALA A 1 173 ? -8.542 11.926 15.328 1.00 97.25 173 ALA A CA 1
ATOM 1325 C C . ALA A 1 173 ? -8.036 10.922 16.377 1.00 97.25 173 ALA A C 1
ATOM 1327 O O . ALA A 1 173 ? -8.842 10.376 17.129 1.00 97.25 173 ALA A O 1
ATOM 1328 N N . ARG A 1 174 ? -6.720 10.663 16.424 1.00 96.25 174 ARG A N 1
ATOM 1329 C CA . ARG A 1 174 ? -6.031 9.782 17.390 1.00 96.25 174 ARG A CA 1
ATOM 1330 C C . ARG A 1 174 ? -6.659 8.396 17.556 1.00 96.25 174 ARG A C 1
ATOM 1332 O O . ARG A 1 174 ? -6.631 7.815 18.642 1.00 96.25 174 ARG A O 1
ATOM 1339 N N . ARG A 1 175 ? -7.245 7.861 16.485 1.00 97.12 175 ARG A N 1
ATOM 1340 C CA . ARG A 1 175 ? -7.838 6.522 16.498 1.00 97.12 175 ARG A CA 1
ATOM 1341 C C . ARG A 1 175 ? -6.740 5.469 16.272 1.00 97.12 175 ARG A C 1
ATOM 1343 O O . ARG A 1 175 ? -5.911 5.687 15.390 1.00 97.12 175 ARG A O 1
ATOM 1350 N N . PRO A 1 176 ? -6.677 4.381 17.062 1.00 97.75 176 PRO A N 1
ATOM 1351 C CA . PRO A 1 176 ? -5.564 3.431 17.025 1.00 97.75 176 PRO A CA 1
ATOM 1352 C C . PRO A 1 176 ? -5.227 2.861 15.644 1.00 97.75 176 PRO A C 1
ATOM 1354 O O . PRO A 1 176 ? -4.050 2.821 15.289 1.00 97.75 176 PRO A O 1
ATOM 1357 N N . LEU A 1 177 ? -6.225 2.441 14.860 1.00 98.00 177 LEU A N 1
ATOM 1358 C CA . LEU A 1 177 ? -5.979 1.873 13.531 1.00 98.00 177 LEU A CA 1
ATOM 1359 C C . LEU A 1 177 ? -5.496 2.940 12.553 1.00 98.00 177 LEU A C 1
ATOM 1361 O O . LEU A 1 177 ? -4.514 2.718 11.851 1.00 98.00 177 LEU A O 1
ATOM 1365 N N . LEU A 1 178 ? -6.117 4.121 12.572 1.00 98.50 178 LEU A N 1
ATOM 1366 C CA . LEU A 1 178 ? -5.646 5.261 11.786 1.00 98.50 178 LEU A CA 1
ATOM 1367 C C . LEU A 1 178 ? -4.203 5.656 12.136 1.00 98.50 178 LEU A C 1
ATOM 1369 O O . LEU A 1 178 ? -3.411 5.915 11.237 1.00 98.50 178 LEU A O 1
ATOM 1373 N N . VAL A 1 179 ? -3.844 5.683 13.422 1.00 98.62 179 VAL A N 1
ATOM 1374 C CA . VAL A 1 179 ? -2.471 5.976 13.859 1.00 98.62 179 VAL A CA 1
ATOM 1375 C C . VAL A 1 179 ? -1.501 4.913 13.354 1.00 98.62 179 VAL A C 1
ATOM 1377 O O . VAL A 1 179 ? -0.419 5.270 12.897 1.00 98.62 179 VAL A O 1
ATOM 1380 N N . ALA A 1 180 ? -1.875 3.631 13.390 1.00 98.62 180 ALA A N 1
ATOM 1381 C CA . ALA A 1 180 ? -1.054 2.555 12.843 1.00 98.62 180 ALA A CA 1
ATOM 1382 C C . ALA A 1 180 ? -0.857 2.712 11.324 1.00 98.62 180 ALA A C 1
ATOM 1384 O O . ALA A 1 180 ? 0.279 2.735 10.865 1.00 98.62 180 ALA A O 1
ATOM 1385 N N . CYS A 1 181 ? -1.926 2.915 10.548 1.00 98.62 181 CYS A N 1
ATOM 1386 C CA . CYS A 1 181 ? -1.816 3.154 9.104 1.00 98.62 181 CYS A CA 1
ATOM 1387 C C . CYS A 1 181 ? -0.962 4.393 8.792 1.00 98.62 181 CYS A C 1
ATOM 1389 O O . CYS A 1 181 ? -0.034 4.310 7.997 1.00 98.62 181 CYS A O 1
ATOM 1391 N N . ALA A 1 182 ? -1.209 5.520 9.466 1.00 98.81 182 ALA A N 1
ATOM 1392 C CA . ALA A 1 182 ? -0.429 6.745 9.279 1.00 98.81 182 ALA A CA 1
ATOM 1393 C C . ALA A 1 182 ? 1.048 6.579 9.666 1.00 98.81 182 ALA A C 1
ATOM 1395 O O . ALA A 1 182 ? 1.913 7.216 9.075 1.00 98.81 182 ALA A O 1
ATOM 1396 N N . SER A 1 183 ? 1.344 5.724 10.646 1.00 98.81 183 SER A N 1
ATOM 1397 C CA . SER A 1 183 ? 2.714 5.420 11.064 1.00 98.81 183 SER A CA 1
ATOM 1398 C C . SER A 1 183 ? 3.439 4.518 10.063 1.00 98.81 183 SER A C 1
ATOM 1400 O O . SER A 1 183 ? 4.642 4.680 9.894 1.00 98.81 183 SER A O 1
ATOM 1402 N N . ALA A 1 184 ? 2.731 3.607 9.383 1.00 98.88 184 ALA A N 1
ATOM 1403 C CA . ALA A 1 184 ? 3.292 2.835 8.271 1.00 98.88 184 ALA A CA 1
ATOM 1404 C C . ALA A 1 184 ? 3.688 3.761 7.112 1.00 98.88 184 ALA A C 1
ATOM 1406 O O . ALA A 1 184 ? 4.836 3.722 6.686 1.00 98.88 184 ALA A O 1
ATOM 1407 N N . PHE A 1 185 ? 2.784 4.665 6.717 1.00 98.88 185 PHE A N 1
ATOM 1408 C CA . PHE A 1 185 ? 3.052 5.713 5.726 1.00 98.88 185 PHE A CA 1
ATOM 1409 C C . PHE A 1 185 ? 4.233 6.612 6.125 1.00 98.88 185 PHE A C 1
ATOM 1411 O O . PHE A 1 185 ? 5.171 6.833 5.369 1.00 98.88 185 PHE A O 1
ATOM 1418 N N . ALA A 1 186 ? 4.254 7.087 7.374 1.00 98.88 186 ALA A N 1
ATOM 1419 C CA . ALA A 1 186 ? 5.357 7.909 7.865 1.00 98.88 186 ALA A CA 1
ATOM 1420 C C . ALA A 1 186 ? 6.704 7.164 7.868 1.00 98.88 186 ALA A C 1
ATOM 1422 O O . ALA A 1 186 ? 7.739 7.782 7.617 1.00 98.88 186 ALA A O 1
ATOM 1423 N N . LEU A 1 187 ? 6.705 5.857 8.153 1.00 98.88 187 LEU A N 1
ATOM 1424 C CA . LEU A 1 187 ? 7.903 5.024 8.065 1.00 98.88 187 LEU A CA 1
ATOM 1425 C C . LEU A 1 187 ? 8.360 4.860 6.609 1.00 98.88 187 LEU A C 1
ATOM 1427 O O . LEU A 1 187 ? 9.544 5.057 6.347 1.00 98.88 187 LEU A O 1
ATOM 1431 N N . GLY A 1 188 ? 7.446 4.561 5.682 1.00 98.81 188 GLY A N 1
ATOM 1432 C CA . GLY A 1 188 ? 7.742 4.483 4.249 1.00 98.81 188 GLY A CA 1
ATOM 1433 C C . GLY A 1 188 ? 8.338 5.792 3.731 1.00 98.81 188 GLY A C 1
ATOM 1434 O O . GLY A 1 188 ? 9.466 5.810 3.241 1.00 98.81 188 GLY A O 1
ATOM 1435 N N . ALA A 1 189 ? 7.668 6.918 3.982 1.00 98.88 189 ALA A N 1
ATOM 1436 C CA . ALA A 1 189 ? 8.152 8.254 3.633 1.00 98.88 189 ALA A CA 1
ATOM 1437 C C . ALA A 1 189 ? 9.525 8.598 4.244 1.00 98.88 189 ALA A C 1
ATOM 1439 O O . ALA A 1 189 ? 10.359 9.222 3.584 1.00 98.88 189 ALA A O 1
ATOM 1440 N N . LEU A 1 190 ? 9.785 8.195 5.494 1.00 98.81 190 LEU A N 1
ATOM 1441 C CA . LEU A 1 190 ? 11.093 8.377 6.128 1.00 98.81 190 LEU A CA 1
ATOM 1442 C C . LEU A 1 190 ? 12.183 7.590 5.391 1.00 98.81 190 LEU A C 1
ATOM 1444 O O . LEU A 1 190 ? 13.249 8.143 5.122 1.00 98.81 190 LEU A O 1
ATOM 1448 N N . LEU A 1 191 ? 11.925 6.323 5.064 1.00 98.81 191 LEU A N 1
ATOM 1449 C CA . LEU A 1 191 ? 12.873 5.470 4.344 1.00 98.81 191 LEU A CA 1
ATOM 1450 C C . LEU A 1 191 ? 13.114 5.976 2.916 1.00 98.81 191 LEU A C 1
ATOM 1452 O O . LEU A 1 191 ? 14.268 6.055 2.501 1.00 98.81 191 LEU A O 1
ATOM 1456 N N . ILE A 1 192 ? 12.066 6.425 2.219 1.00 98.75 192 ILE A N 1
ATOM 1457 C CA . ILE A 1 192 ? 12.163 7.117 0.924 1.00 98.75 192 ILE A CA 1
ATOM 1458 C C . ILE A 1 192 ? 13.061 8.354 1.052 1.00 98.75 192 ILE A C 1
ATOM 1460 O O . ILE A 1 192 ? 13.974 8.544 0.257 1.00 98.75 192 ILE A O 1
ATOM 1464 N N . GLY A 1 193 ? 12.866 9.185 2.080 1.00 98.69 193 GLY A N 1
ATOM 1465 C CA . GLY A 1 193 ? 13.709 10.361 2.315 1.00 98.69 193 GLY A CA 1
ATOM 1466 C C . GLY A 1 193 ? 15.179 10.012 2.574 1.00 98.69 193 GLY A C 1
ATOM 1467 O O . GLY A 1 193 ? 16.074 10.682 2.058 1.00 98.69 193 GLY A O 1
ATOM 1468 N N . ILE A 1 194 ? 15.440 8.947 3.339 1.00 98.69 194 ILE A N 1
ATOM 1469 C CA . ILE A 1 194 ? 16.798 8.433 3.577 1.00 98.69 194 ILE A CA 1
ATOM 1470 C C . ILE A 1 194 ? 17.422 7.944 2.265 1.00 98.69 194 ILE A C 1
ATOM 1472 O O . ILE A 1 194 ? 18.568 8.293 1.976 1.00 98.69 194 ILE A O 1
ATOM 1476 N N . TRP A 1 195 ? 16.670 7.190 1.462 1.00 98.44 195 TRP A N 1
ATOM 1477 C CA . TRP A 1 195 ? 17.086 6.716 0.142 1.00 98.44 195 TRP A CA 1
ATOM 1478 C C . TRP A 1 195 ? 17.457 7.873 -0.786 1.00 98.44 195 TRP A C 1
ATOM 1480 O O . TRP A 1 195 ? 18.561 7.886 -1.329 1.00 98.44 195 TRP A O 1
ATOM 1490 N N . ALA A 1 196 ? 16.597 8.895 -0.853 1.00 98.31 196 ALA A N 1
ATOM 1491 C CA . ALA A 1 196 ? 16.801 10.105 -1.648 1.00 98.31 196 ALA A CA 1
ATOM 1492 C C . ALA A 1 196 ? 18.160 10.755 -1.385 1.00 98.31 196 ALA A C 1
ATOM 1494 O O . ALA A 1 196 ? 18.912 11.104 -2.295 1.00 98.31 196 ALA A O 1
ATOM 1495 N N . VAL A 1 197 ? 18.451 10.944 -0.095 1.00 98.50 197 VAL A N 1
ATOM 1496 C CA . VAL A 1 197 ? 19.668 11.606 0.371 1.00 98.50 197 VAL A CA 1
ATOM 1497 C C . VAL A 1 197 ? 20.880 10.725 0.112 1.00 98.50 197 VAL A C 1
ATOM 1499 O O . VAL A 1 197 ? 21.921 11.234 -0.297 1.00 98.50 197 VAL A O 1
ATOM 1502 N N . TRP A 1 198 ? 20.756 9.417 0.339 1.00 98.31 198 TRP A N 1
ATOM 1503 C CA . TRP A 1 198 ? 21.858 8.482 0.158 1.00 98.31 198 TRP A CA 1
ATOM 1504 C C . TRP A 1 198 ? 22.263 8.326 -1.312 1.00 98.31 198 TRP A C 1
ATOM 1506 O O . TRP A 1 198 ? 23.456 8.348 -1.609 1.00 98.31 198 TRP A O 1
ATOM 1516 N N . GLN A 1 199 ? 21.291 8.227 -2.221 1.00 97.88 199 GLN A N 1
ATOM 1517 C CA . GLN A 1 199 ? 21.538 8.041 -3.655 1.00 97.88 199 GLN A CA 1
ATOM 1518 C C . GLN A 1 199 ? 21.716 9.357 -4.427 1.00 97.88 199 GLN A C 1
ATOM 1520 O O . GLN A 1 199 ? 22.110 9.344 -5.590 1.00 97.88 199 GLN A O 1
ATOM 1525 N N . GLY A 1 200 ? 21.421 10.508 -3.810 1.00 97.12 200 GLY A N 1
ATOM 1526 C CA . GLY A 1 200 ? 21.419 11.800 -4.503 1.00 97.12 200 GLY A CA 1
ATOM 1527 C C . GLY A 1 200 ? 20.298 11.930 -5.544 1.00 97.12 200 GLY A C 1
ATOM 1528 O O . GLY A 1 200 ? 20.427 12.702 -6.494 1.00 97.12 200 GLY A O 1
ATOM 1529 N N . GLY A 1 201 ? 19.213 11.172 -5.381 1.00 96.31 201 GLY A N 1
ATOM 1530 C CA . GLY A 1 201 ? 18.107 11.045 -6.328 1.00 96.31 201 GLY A CA 1
ATOM 1531 C C . GLY A 1 201 ? 17.163 9.911 -5.927 1.00 96.31 201 GLY A C 1
ATOM 1532 O O . GLY A 1 201 ? 17.280 9.376 -4.832 1.00 96.31 201 GLY A O 1
ATOM 1533 N N . MET A 1 202 ? 16.245 9.532 -6.816 1.00 96.94 202 MET A N 1
ATOM 1534 C CA . MET A 1 202 ? 15.328 8.399 -6.617 1.00 96.94 202 MET A CA 1
ATOM 1535 C C . MET A 1 202 ? 15.520 7.341 -7.711 1.00 96.94 202 MET A C 1
ATOM 1537 O O . MET A 1 202 ? 14.607 7.155 -8.512 1.00 96.94 202 MET A O 1
ATOM 1541 N N . PRO A 1 203 ? 16.703 6.704 -7.815 1.00 97.38 203 PRO A N 1
ATOM 1542 C CA . PRO A 1 203 ? 16.834 5.539 -8.680 1.00 97.38 203 PRO A CA 1
ATOM 1543 C C . PRO A 1 203 ? 15.958 4.403 -8.141 1.00 97.38 203 PRO A C 1
ATOM 1545 O O . PRO A 1 203 ? 15.820 4.263 -6.915 1.00 97.38 203 PRO A O 1
ATOM 1548 N N . GLN A 1 204 ? 15.405 3.602 -9.049 1.00 95.94 204 GLN A N 1
ATOM 1549 C CA . GLN A 1 204 ? 14.793 2.320 -8.701 1.00 95.94 204 GLN A CA 1
ATOM 1550 C C . GLN A 1 204 ? 15.888 1.355 -8.209 1.00 95.94 204 GLN A C 1
ATOM 1552 O O . GLN A 1 204 ? 17.086 1.599 -8.399 1.00 95.94 204 GLN A O 1
ATOM 1557 N N . PHE A 1 205 ? 15.527 0.263 -7.534 1.00 94.69 205 PHE A N 1
ATOM 1558 C CA . PHE A 1 205 ? 16.529 -0.713 -7.094 1.00 94.69 205 PHE A CA 1
ATOM 1559 C C . PHE A 1 205 ? 17.091 -1.504 -8.281 1.00 94.69 205 PHE A C 1
ATOM 1561 O O . PHE A 1 205 ? 18.292 -1.797 -8.301 1.00 94.69 205 PHE A O 1
ATOM 1568 N N . SER A 1 206 ? 16.260 -1.786 -9.285 1.00 91.56 206 SER A N 1
ATOM 1569 C CA . SER A 1 206 ? 16.668 -2.407 -10.552 1.00 91.56 206 SER A CA 1
ATOM 1570 C C . SER A 1 206 ? 17.659 -1.548 -11.351 1.00 91.56 206 SER A C 1
ATOM 1572 O O . SER A 1 206 ? 18.629 -2.084 -11.893 1.00 91.56 206 SER A O 1
ATOM 1574 N N . ASP A 1 207 ? 17.535 -0.213 -11.322 1.00 92.94 207 ASP A N 1
ATOM 1575 C CA . ASP A 1 207 ? 18.525 0.710 -11.916 1.00 92.94 207 ASP A CA 1
ATOM 1576 C C . ASP A 1 207 ? 19.939 0.514 -11.334 1.00 92.94 207 ASP A C 1
ATOM 1578 O O . ASP A 1 207 ? 20.949 0.787 -11.992 1.00 92.94 207 ASP A O 1
ATOM 1582 N N . LEU A 1 208 ? 20.021 0.048 -10.083 1.00 93.94 208 LEU A N 1
ATOM 1583 C CA . LEU A 1 208 ? 21.268 -0.221 -9.365 1.00 93.94 208 LEU A CA 1
ATOM 1584 C C . LEU A 1 208 ? 21.695 -1.697 -9.431 1.00 93.94 208 LEU A C 1
ATOM 1586 O O . LEU A 1 208 ? 22.754 -2.046 -8.897 1.00 93.94 208 LEU A O 1
ATOM 1590 N N . GLY A 1 209 ? 20.899 -2.558 -10.072 1.00 89.62 209 GLY A N 1
ATOM 1591 C CA . GLY A 1 209 ? 21.131 -3.999 -10.185 1.00 89.62 209 GLY A CA 1
ATOM 1592 C C . GLY A 1 209 ? 21.016 -4.753 -8.859 1.00 89.62 209 GLY A C 1
ATOM 1593 O O . GLY A 1 209 ? 21.764 -5.707 -8.633 1.00 89.62 209 GLY A O 1
ATOM 1594 N N . TRP A 1 210 ? 20.171 -4.282 -7.937 1.00 85.38 210 TRP A N 1
ATOM 1595 C CA . TRP A 1 210 ? 19.977 -4.924 -6.628 1.00 85.38 210 TRP A CA 1
ATOM 1596 C C . TRP A 1 210 ? 18.898 -5.999 -6.633 1.00 85.38 210 TRP A C 1
ATOM 1598 O O . TRP A 1 210 ? 18.940 -6.892 -5.782 1.00 85.38 210 TRP A O 1
ATOM 1608 N N . ILE A 1 211 ? 17.968 -5.895 -7.577 1.00 79.69 211 ILE A N 1
ATOM 1609 C CA . ILE A 1 211 ? 16.909 -6.854 -7.872 1.00 79.69 211 ILE A CA 1
ATOM 1610 C C . ILE A 1 211 ? 16.774 -7.007 -9.383 1.00 79.69 211 ILE A C 1
ATOM 1612 O O . ILE A 1 211 ? 17.213 -6.075 -10.100 1.00 79.69 211 ILE A O 1
#

Radius of gyration: 17.2 Å; chains: 1; bounding box: 43×34×52 Å

Sequence (211 aa):
MGRPSTDRALLAFAAAVLVFHHVTSLTGDTAGDWIDLLTPFVVVGAASVLLVALDAPTLAIAVAIVAAVLYVDGHGIHLSANSIGHEALQGEARRVTHFWDEEWGHAEWHLGLFGLLLAFCLAERRPARLQPWLAVLSVVMLGWTFFTIDVEGGTWWLELATTALFLPWALAARRPLLVACASAFALGALLIGIWAVWQGGMPQFSDLGWI

pLDDT: mean 95.58, std 5.32, range [57.31, 98.88]